Protein AF-B3SEJ2-F1 (afdb_monomer)

Sequence (281 aa):
MRGTDDRQRIPQYSRLECRRACGGHGYSSACGIGHIYNNWLATCTYEGENTVMYLQSAKYLLRCVKNPKSAPLGVSAVLHNPPCKHWDIKNMQDLEKTNTVLEAYRARAYKKVAIADKYLRELQSGGDTSYDAWNKSGIKLVDCAKAFTHYFVIKTFFNMIEKSRLGQSCHLQLHRLSILLALHGIDQNTGDFMLDNFIDFEQIKLIRVKILELFSEIRPVAVCLVDAFDIPDQTLLSVLGRYDGDVYNKLFEWAKEAPLNKTQVRYLLVVVIDCVFVYLA

Foldseek 3Di:
DDPPPVPDDDPLVVLVVVLVVVPPVSVDVQALSVVVNVVCVCVCPPPHHVLVVLLVLLVQLLVCLVPVVSDDPVSSCLQVDAADLAQPDDALVLLLDLVSLLSLLSNLLNVLSVVLNVQLVVCVVVVDDNVRSSVVSSVSSSSSSVSVVLSVVLVVQVVCLVPDPDDPVVSVLSSLVSSLSSLVVCLSPVVSSCVSPRDDPVNNVSSVVSNVVSCVVCVVCVLVVVCVVVQACVRSSHLCPHPVRPNPVVVVVVVCPPPVNPDPDDPCCCVPVVVVVVVVD

Solvent-accessible surface area (backbone atoms only — not comparable to full-atom values): 15869 Å² total; per-residue (Å²): 139,84,84,75,80,80,84,70,77,79,69,67,52,54,51,54,50,54,28,55,73,51,47,77,62,27,72,39,76,57,31,18,49,64,58,56,46,60,70,51,59,53,67,52,50,53,101,51,40,54,66,60,52,24,43,54,48,24,54,53,52,53,49,31,67,76,36,58,89,75,29,57,70,79,55,31,54,45,66,72,47,84,60,76,73,53,64,94,67,90,52,76,73,47,64,71,35,65,68,60,52,47,48,55,36,39,37,38,19,35,51,35,41,52,52,30,53,51,54,36,49,52,36,44,75,72,71,39,51,77,64,56,20,47,63,75,34,41,68,43,29,35,52,17,25,52,38,40,51,51,31,50,51,54,51,50,52,54,52,50,59,73,72,48,94,59,57,70,69,59,46,50,55,52,49,52,50,53,43,42,54,51,52,49,53,43,66,78,41,42,76,63,49,36,52,87,61,22,44,56,72,68,55,51,51,52,46,55,53,50,47,56,52,47,50,64,68,44,58,85,48,48,64,62,62,59,56,70,67,70,73,52,53,86,76,57,52,19,43,72,70,35,89,85,65,64,30,68,66,47,47,51,53,55,56,58,70,34,82,82,52,77,44,97,66,52,70,67,50,55,62,52,50,49,50,50,51,65,74,74,108

Radius of gyration: 25.38 Å; Cα contacts (8 Å, |Δi|>4): 217; chains: 1; bounding box: 49×52×86 Å

Nearest PDB structures (foldseek):
  1is2-assembly1_B  TM=9.317E-01  e=3.283E-14  Rattus norvegicus
  1w07-assembly1_A  TM=9.189E-01  e=9.091E-13  Arabidopsis thaliana
  1w07-assembly1_B  TM=9.073E-01  e=1.751E-12  Arabidopsis thaliana
  2fon-assembly1_A  TM=9.241E-01  e=4.196E-12  Solanum lycopersicum
  5k3h-assembly2_D  TM=9.230E-01  e=8.555E-11  Caenorhabditis elegans

Organism: Trichoplax adhaerens (NCBI:txid10228)

Mean predicted aligned error: 7.32 Å

Structure (mmCIF, N/CA/C/O backbone):
data_AF-B3SEJ2-F1
#
_entry.id   AF-B3SEJ2-F1
#
loop_
_atom_site.group_PDB
_atom_site.id
_atom_site.type_symbol
_atom_site.label_atom_id
_atom_site.label_alt_id
_atom_site.label_comp_id
_atom_site.label_asym_id
_atom_site.label_entity_id
_atom_site.label_seq_id
_atom_site.pdbx_PDB_ins_code
_atom_site.Cartn_x
_atom_site.Cartn_y
_atom_site.Cartn_z
_atom_site.occupancy
_atom_site.B_iso_or_equiv
_atom_site.auth_seq_id
_atom_site.auth_comp_id
_atom_site.auth_asym_id
_atom_site.auth_atom_id
_atom_site.pdbx_PDB_model_num
ATOM 1 N N . MET A 1 1 ? 24.699 -8.465 13.061 1.00 31.64 1 MET A N 1
ATOM 2 C CA . MET A 1 1 ? 24.234 -8.684 11.675 1.00 31.64 1 MET A CA 1
ATOM 3 C C . MET A 1 1 ? 22.709 -8.668 11.672 1.00 31.64 1 MET A C 1
ATOM 5 O O . MET A 1 1 ? 22.089 -9.687 11.934 1.00 31.64 1 MET A O 1
ATOM 9 N N . ARG A 1 2 ? 22.101 -7.484 11.518 1.00 26.19 2 ARG A N 1
ATOM 10 C CA . ARG A 1 2 ? 20.643 -7.322 11.400 1.00 26.19 2 ARG A CA 1
ATOM 11 C C . ARG A 1 2 ? 20.316 -7.256 9.912 1.00 26.19 2 ARG A C 1
ATOM 13 O O . ARG A 1 2 ? 20.578 -6.238 9.284 1.00 26.19 2 ARG A O 1
ATOM 20 N N . GLY A 1 3 ? 19.813 -8.351 9.354 1.00 29.47 3 GLY A N 1
ATOM 21 C CA . GLY A 1 3 ? 19.193 -8.348 8.035 1.00 29.47 3 GLY A CA 1
ATOM 22 C C . GLY A 1 3 ? 17.760 -7.854 8.174 1.00 29.47 3 GLY A C 1
ATOM 23 O O . GLY A 1 3 ? 16.863 -8.646 8.439 1.00 29.47 3 GLY A O 1
ATOM 24 N N . THR A 1 4 ? 17.544 -6.547 8.068 1.00 32.41 4 THR A N 1
ATOM 25 C CA . THR A 1 4 ? 16.207 -5.999 7.823 1.00 32.41 4 THR A CA 1
ATOM 26 C C . THR A 1 4 ? 15.981 -6.031 6.318 1.00 32.41 4 THR A C 1
ATOM 28 O O . THR A 1 4 ? 16.405 -5.131 5.593 1.00 32.41 4 THR A O 1
ATOM 31 N N . ASP A 1 5 ? 15.374 -7.114 5.837 1.00 37.72 5 ASP A N 1
ATOM 32 C CA . ASP A 1 5 ? 14.836 -7.179 4.480 1.00 37.72 5 ASP A CA 1
ATOM 33 C C . ASP A 1 5 ? 13.611 -6.255 4.389 1.00 37.72 5 ASP A C 1
ATOM 35 O O . ASP A 1 5 ? 12.462 -6.647 4.567 1.00 37.72 5 ASP A O 1
ATOM 39 N N . ASP A 1 6 ? 13.885 -4.971 4.169 1.00 41.62 6 ASP A N 1
ATOM 40 C CA . ASP A 1 6 ? 12.895 -3.897 4.087 1.00 41.62 6 ASP A CA 1
ATOM 41 C C . ASP A 1 6 ? 12.095 -3.885 2.768 1.00 41.62 6 ASP A C 1
ATOM 43 O O . ASP A 1 6 ? 11.368 -2.932 2.481 1.00 41.62 6 ASP A O 1
ATOM 47 N N . ARG A 1 7 ? 12.194 -4.934 1.937 1.00 42.53 7 ARG A N 1
ATOM 48 C CA . ARG A 1 7 ? 11.673 -4.927 0.556 1.00 42.53 7 ARG A CA 1
ATOM 49 C C . ARG A 1 7 ? 10.357 -5.682 0.353 1.00 42.53 7 ARG A C 1
ATOM 51 O O . ARG A 1 7 ? 9.939 -5.859 -0.795 1.00 42.53 7 ARG A O 1
ATOM 58 N N . GLN A 1 8 ? 9.671 -6.102 1.419 1.00 42.41 8 GLN A N 1
ATOM 59 C CA . GLN A 1 8 ? 8.349 -6.755 1.356 1.00 42.41 8 GLN A CA 1
ATOM 60 C C . GLN A 1 8 ? 7.277 -6.008 2.169 1.00 42.41 8 GLN A C 1
ATOM 62 O O . GLN A 1 8 ? 6.534 -6.581 2.962 1.00 42.41 8 GLN A O 1
ATOM 67 N N . ARG A 1 9 ? 7.178 -4.691 1.998 1.00 55.00 9 ARG A N 1
ATOM 68 C CA . ARG A 1 9 ? 6.100 -3.904 2.609 1.00 55.00 9 ARG A CA 1
ATOM 69 C C . ARG A 1 9 ? 4.900 -3.954 1.678 1.00 55.00 9 ARG A C 1
ATOM 71 O O . ARG A 1 9 ? 5.081 -3.630 0.516 1.00 55.00 9 ARG A O 1
ATOM 78 N N . ILE A 1 10 ? 3.735 -4.391 2.164 1.00 54.06 10 ILE A N 1
ATOM 79 C CA . ILE A 1 10 ? 2.436 -3.724 1.932 1.00 54.06 10 ILE A CA 1
ATOM 80 C C . ILE A 1 10 ? 1.338 -4.307 2.874 1.00 54.06 10 ILE A C 1
ATOM 82 O O . ILE A 1 10 ? 0.595 -3.492 3.408 1.00 54.06 10 ILE A O 1
ATOM 86 N N . PRO A 1 11 ? 1.259 -5.625 3.218 1.00 50.75 11 PRO A N 1
ATOM 87 C CA . PRO A 1 11 ? 0.291 -6.082 4.248 1.00 50.75 11 PRO A CA 1
ATOM 88 C C . PRO A 1 11 ? 0.810 -6.938 5.437 1.00 50.75 11 PRO A C 1
ATOM 90 O O . PRO A 1 11 ? 0.100 -7.045 6.438 1.00 50.75 11 PRO A O 1
ATOM 93 N N . GLN A 1 12 ? 2.010 -7.542 5.383 1.00 48.00 12 GLN A N 1
ATOM 94 C CA . GLN A 1 12 ? 2.558 -8.334 6.513 1.00 48.00 12 GLN A CA 1
ATOM 95 C C . GLN A 1 12 ? 3.014 -7.425 7.662 1.00 48.00 12 GLN A C 1
ATOM 97 O O . GLN A 1 12 ? 2.588 -7.569 8.807 1.00 48.00 12 GLN A O 1
ATOM 102 N N . TYR A 1 13 ? 3.858 -6.446 7.329 1.00 58.00 13 TYR A N 1
ATOM 103 C CA . TYR A 1 13 ? 4.409 -5.509 8.301 1.00 58.00 13 TYR A CA 1
ATOM 104 C C . TYR A 1 13 ? 3.340 -4.601 8.899 1.00 58.00 13 TYR A C 1
ATOM 106 O O . TYR A 1 13 ? 3.417 -4.320 10.084 1.00 58.00 13 TYR A O 1
ATOM 114 N N . SER A 1 14 ? 2.306 -4.205 8.148 1.00 69.06 14 SER A N 1
ATOM 115 C CA . SER A 1 14 ? 1.275 -3.300 8.674 1.00 69.06 14 SER A CA 1
ATOM 116 C C . SER A 1 14 ? 0.565 -3.876 9.902 1.00 69.06 14 SER A C 1
ATOM 118 O O . SER A 1 14 ? 0.400 -3.169 10.889 1.00 69.06 14 SER A O 1
ATOM 120 N N . ARG A 1 15 ? 0.242 -5.176 9.909 1.00 77.00 15 ARG A N 1
ATOM 121 C CA . ARG A 1 15 ? -0.374 -5.847 11.071 1.00 77.00 15 ARG A CA 1
ATOM 122 C C . ARG A 1 15 ? 0.569 -5.932 12.270 1.00 77.00 15 ARG A C 1
ATOM 124 O O . ARG A 1 15 ? 0.142 -5.749 13.409 1.00 77.00 15 ARG A O 1
ATOM 131 N N . LEU A 1 16 ? 1.855 -6.176 12.025 1.00 83.38 16 LEU A N 1
ATOM 132 C CA . LEU A 1 16 ? 2.865 -6.163 13.081 1.00 83.38 16 LEU A CA 1
ATOM 133 C C . LEU A 1 16 ? 3.093 -4.746 13.634 1.00 83.38 16 LEU A C 1
ATOM 135 O O . LEU A 1 16 ? 3.255 -4.589 14.842 1.00 83.38 16 LEU A O 1
ATOM 139 N N . GLU A 1 17 ? 3.061 -3.723 12.782 1.00 87.81 17 GLU A N 1
ATOM 140 C CA . GLU A 1 17 ? 3.141 -2.319 13.188 1.00 87.81 17 GLU A CA 1
ATOM 141 C C . GLU A 1 17 ? 1.902 -1.896 13.990 1.00 87.81 17 GLU A C 1
ATOM 143 O O . GLU A 1 17 ? 2.057 -1.259 15.027 1.00 87.81 17 GLU A O 1
ATOM 148 N N . CYS A 1 18 ? 0.692 -2.347 13.629 1.00 90.50 18 CYS A N 1
ATOM 149 C CA . CYS A 1 18 ? -0.502 -2.162 14.465 1.00 90.50 18 CYS A CA 1
ATOM 150 C C . CYS A 1 18 ? -0.314 -2.784 15.856 1.00 90.50 18 CYS A C 1
ATOM 152 O O . CYS A 1 18 ? -0.600 -2.147 16.867 1.00 90.50 18 CYS A O 1
ATOM 154 N N . ARG A 1 19 ? 0.241 -4.004 15.927 1.00 91.62 19 ARG A N 1
ATOM 155 C CA . ARG A 1 19 ? 0.547 -4.662 17.206 1.00 91.62 19 ARG A CA 1
ATOM 156 C C . ARG A 1 19 ? 1.537 -3.851 18.046 1.00 91.62 19 ARG A C 1
ATOM 158 O O . ARG A 1 19 ? 1.369 -3.745 19.257 1.00 91.62 19 ARG A O 1
ATOM 165 N N . ARG A 1 20 ? 2.576 -3.297 17.413 1.00 90.50 20 ARG A N 1
ATOM 166 C CA . ARG A 1 20 ? 3.590 -2.450 18.066 1.00 90.50 20 ARG A CA 1
ATOM 167 C C . ARG A 1 20 ? 3.007 -1.117 18.530 1.00 90.50 20 ARG A C 1
ATOM 169 O O . ARG A 1 20 ? 3.354 -0.664 19.616 1.00 90.50 20 ARG A O 1
ATOM 176 N N . ALA A 1 21 ? 2.094 -0.534 17.757 1.00 92.50 21 ALA A N 1
ATOM 177 C CA . ALA A 1 21 ? 1.400 0.702 18.105 1.00 92.50 21 ALA A CA 1
ATOM 178 C C . ALA A 1 21 ? 0.525 0.557 19.365 1.00 92.50 21 ALA A C 1
ATOM 180 O O . ALA A 1 21 ? 0.369 1.520 20.109 1.00 92.50 21 ALA A O 1
ATOM 181 N N . CYS A 1 22 ? 0.031 -0.650 19.668 1.00 93.31 22 CYS A N 1
ATOM 182 C CA . CYS A 1 22 ? -0.667 -0.958 20.925 1.00 93.31 22 CYS A CA 1
ATOM 183 C C . CYS A 1 22 ? 0.268 -1.131 22.146 1.00 93.31 22 CYS A C 1
ATOM 185 O O . CYS A 1 22 ? -0.193 -1.501 23.231 1.00 93.31 22 CYS A O 1
ATOM 187 N N . GLY A 1 23 ? 1.579 -0.910 21.996 1.00 93.12 23 GLY A N 1
ATOM 188 C CA . GLY A 1 23 ? 2.555 -0.979 23.084 1.00 93.12 23 GLY A CA 1
ATOM 189 C C . GLY A 1 23 ? 2.607 -2.347 23.776 1.00 93.12 23 GLY A C 1
ATOM 190 O O . GLY A 1 23 ? 2.465 -3.395 23.143 1.00 93.12 23 GLY A O 1
ATOM 191 N N . GLY A 1 24 ? 2.809 -2.344 25.099 1.00 92.50 24 GLY A N 1
ATOM 192 C CA . GLY A 1 24 ? 2.908 -3.573 25.897 1.00 92.50 24 GLY A CA 1
ATOM 193 C C . GLY A 1 24 ? 1.642 -4.435 25.846 1.00 92.50 24 GLY A C 1
ATOM 194 O O . GLY A 1 24 ? 1.731 -5.656 25.715 1.00 92.50 24 GLY A O 1
ATOM 195 N N . HIS A 1 25 ? 0.459 -3.815 25.854 1.00 93.31 25 HIS A N 1
ATOM 196 C CA . HIS A 1 25 ? -0.809 -4.543 25.756 1.00 93.31 25 HIS A CA 1
ATOM 197 C C . HIS A 1 25 ? -0.988 -5.237 24.401 1.00 93.31 25 HIS A C 1
ATOM 199 O O . HIS A 1 25 ? -1.603 -6.300 24.345 1.00 93.31 25 HIS A O 1
ATOM 205 N N . GLY A 1 26 ? -0.370 -4.712 23.337 1.00 92.56 26 GLY A N 1
ATOM 206 C CA . GLY A 1 26 ? -0.316 -5.357 22.025 1.00 92.56 26 GLY A CA 1
ATOM 207 C C . GLY A 1 26 ? 0.430 -6.697 22.000 1.00 92.56 26 GLY A C 1
ATOM 208 O O . GLY A 1 26 ? 0.289 -7.473 21.056 1.00 92.56 26 GLY A O 1
ATOM 209 N N . TYR A 1 27 ? 1.243 -7.001 23.015 1.00 92.06 27 TYR A N 1
ATOM 210 C CA . TYR A 1 27 ? 1.880 -8.315 23.148 1.00 92.06 27 TYR A CA 1
ATOM 211 C C . TYR A 1 27 ? 0.931 -9.383 23.706 1.00 92.06 27 TYR A C 1
ATOM 213 O O . TYR A 1 27 ? 1.089 -10.562 23.397 1.00 92.06 27 TYR A O 1
ATOM 221 N N . SER A 1 28 ? -0.063 -8.983 24.504 1.00 92.94 28 SER A N 1
ATOM 222 C CA . SER A 1 28 ? -1.020 -9.917 25.094 1.00 92.94 28 SER A CA 1
ATOM 223 C C . SER A 1 28 ? -1.873 -10.592 24.020 1.00 92.94 28 SER A C 1
ATOM 225 O O . SER A 1 28 ? -2.275 -9.964 23.040 1.00 92.94 28 SER A O 1
ATOM 227 N N . SER A 1 29 ? -2.239 -11.856 24.242 1.00 91.12 29 SER A N 1
ATOM 228 C CA . SER A 1 29 ? -3.225 -12.547 23.401 1.00 91.12 29 SER A CA 1
ATOM 229 C C . SER A 1 29 ? -4.590 -11.849 23.413 1.00 91.12 29 SER A C 1
ATOM 231 O O . SER A 1 29 ? -5.298 -11.905 22.414 1.00 91.12 29 SER A O 1
ATOM 233 N N . ALA A 1 30 ? -4.905 -11.097 24.477 1.00 93.00 30 ALA A N 1
ATOM 234 C CA . ALA A 1 30 ? -6.102 -10.258 24.570 1.00 93.00 30 ALA A CA 1
ATOM 235 C C . ALA A 1 30 ? -6.186 -9.176 23.474 1.00 93.00 30 ALA A C 1
ATOM 237 O O . ALA A 1 30 ? -7.267 -8.680 23.177 1.00 93.00 30 ALA A O 1
ATOM 238 N N . CYS A 1 31 ? -5.062 -8.796 22.854 1.00 92.44 31 CYS A N 1
ATOM 239 C CA . CYS A 1 31 ? -5.043 -7.831 21.756 1.00 92.44 31 CYS A CA 1
ATOM 240 C C . CYS A 1 31 ? -5.665 -8.382 20.460 1.00 92.44 31 CYS A C 1
ATOM 242 O O . CYS A 1 31 ? -6.082 -7.596 19.614 1.00 92.44 31 CYS A O 1
ATOM 244 N N . GLY A 1 32 ? -5.716 -9.702 20.258 1.00 90.25 32 GLY A N 1
ATOM 245 C CA . GLY A 1 32 ? -6.257 -10.323 19.039 1.00 90.25 32 GLY A CA 1
ATOM 246 C C . GLY A 1 32 ? -5.372 -10.178 17.787 1.00 90.25 32 GLY A C 1
ATOM 247 O O . GLY A 1 32 ? -5.289 -11.105 16.982 1.00 90.25 32 GLY A O 1
ATOM 248 N N . ILE A 1 33 ? -4.607 -9.083 17.648 1.00 90.19 33 ILE A N 1
ATOM 249 C CA . ILE A 1 33 ? -3.754 -8.810 16.472 1.00 90.19 33 ILE A CA 1
ATOM 250 C C . ILE A 1 33 ? -2.711 -9.915 16.248 1.00 90.19 33 ILE A C 1
ATOM 252 O O . ILE A 1 33 ? -2.431 -10.272 15.105 1.00 90.19 33 ILE A O 1
ATOM 256 N N . GLY A 1 34 ? -2.152 -10.490 17.319 1.00 87.31 34 GLY A N 1
ATOM 257 C CA . GLY A 1 34 ? -1.187 -11.590 17.210 1.00 87.31 34 GLY A CA 1
ATOM 258 C C . GLY A 1 34 ? -1.773 -12.834 16.532 1.00 87.31 34 GLY A C 1
ATOM 259 O O . GLY A 1 34 ? -1.126 -13.432 15.676 1.00 87.31 34 GLY A O 1
ATOM 260 N N . HIS A 1 35 ? -3.020 -13.180 16.857 1.00 87.69 35 HIS A N 1
ATOM 261 C CA . HIS A 1 35 ? -3.725 -14.299 16.234 1.00 87.69 35 HIS A CA 1
ATOM 262 C C . HIS A 1 35 ? -4.040 -14.010 14.759 1.00 87.69 35 HIS A C 1
ATOM 264 O O . HIS A 1 35 ? -3.746 -14.833 13.893 1.00 87.69 35 HIS A O 1
ATOM 270 N N . ILE A 1 36 ? -4.547 -12.807 14.458 1.00 87.88 36 ILE A N 1
ATOM 271 C CA . ILE A 1 36 ? -4.812 -12.361 13.079 1.00 87.88 36 ILE A CA 1
ATOM 272 C C . ILE A 1 36 ? -3.534 -12.424 12.235 1.00 87.88 36 ILE A C 1
ATOM 274 O O . ILE A 1 36 ? -3.556 -12.929 11.114 1.00 87.88 36 ILE A O 1
ATOM 278 N N . TYR A 1 37 ? -2.415 -11.930 12.770 1.00 87.69 37 TYR A N 1
ATOM 279 C CA . TYR A 1 37 ? -1.122 -11.965 12.094 1.00 87.69 37 TYR A CA 1
ATOM 280 C C . TYR A 1 37 ? -0.688 -13.401 11.783 1.00 87.69 37 TYR A C 1
ATOM 282 O O . TYR A 1 37 ? -0.373 -13.696 10.633 1.00 87.69 37 TYR A O 1
ATOM 290 N N . ASN A 1 38 ? -0.736 -14.303 12.768 1.00 87.06 38 ASN A N 1
ATOM 291 C CA . ASN A 1 38 ? -0.314 -15.694 12.594 1.00 87.06 38 ASN A CA 1
ATOM 292 C C . ASN A 1 38 ? -1.141 -16.438 11.539 1.00 87.06 38 ASN A C 1
ATOM 294 O O . ASN A 1 38 ? -0.567 -17.131 10.701 1.00 87.06 38 ASN A O 1
ATOM 298 N N . ASN A 1 39 ? -2.462 -16.251 11.528 1.00 86.44 39 ASN A N 1
ATOM 299 C CA . ASN A 1 39 ? -3.328 -16.877 10.524 1.00 86.44 39 ASN A CA 1
ATOM 300 C C . ASN A 1 39 ? -3.060 -16.331 9.118 1.00 86.44 39 ASN A C 1
ATOM 302 O O . ASN A 1 39 ? -3.189 -17.048 8.129 1.00 86.44 39 ASN A O 1
ATOM 306 N N . TRP A 1 40 ? -2.661 -15.063 9.026 1.00 84.75 40 TRP A N 1
ATOM 307 C CA . TRP A 1 40 ? -2.398 -14.410 7.753 1.00 84.75 40 TRP A CA 1
ATOM 308 C C . TRP A 1 40 ? -1.001 -14.714 7.189 1.00 84.75 40 TRP A C 1
ATOM 310 O O . TRP A 1 40 ? -0.798 -14.649 5.983 1.00 84.75 40 TRP A O 1
ATOM 320 N N . LEU A 1 41 ? -0.026 -15.101 8.016 1.00 85.38 41 LEU A N 1
ATOM 321 C CA . LEU A 1 41 ? 1.331 -15.420 7.546 1.00 85.38 41 LEU A CA 1
ATOM 322 C C . LEU A 1 41 ? 1.357 -16.487 6.445 1.00 85.38 41 LEU A C 1
ATOM 324 O O . LEU A 1 41 ? 2.152 -16.393 5.510 1.00 85.38 41 LEU A O 1
ATOM 328 N N . ALA A 1 42 ? 0.464 -17.474 6.531 1.00 86.12 42 ALA A N 1
ATOM 329 C CA . ALA A 1 42 ? 0.388 -18.553 5.557 1.00 86.12 42 ALA A CA 1
ATOM 330 C C . ALA A 1 42 ? 0.023 -18.058 4.143 1.00 86.12 42 ALA A C 1
ATOM 332 O O . ALA A 1 42 ? 0.434 -18.687 3.165 1.00 86.12 42 ALA A O 1
ATOM 333 N N . THR A 1 43 ? -0.668 -16.912 4.013 1.00 85.75 43 THR A N 1
ATOM 334 C CA . THR A 1 43 ? -1.156 -16.388 2.719 1.00 85.75 43 THR A CA 1
ATOM 335 C C . THR A 1 43 ? -0.053 -15.982 1.758 1.00 85.75 43 THR A C 1
ATOM 337 O O . THR A 1 43 ? -0.324 -15.658 0.610 1.00 85.75 43 THR A O 1
ATOM 340 N N . CYS A 1 44 ? 1.182 -15.915 2.239 1.00 81.62 44 CYS A N 1
ATOM 341 C CA . CYS A 1 44 ? 2.339 -15.518 1.447 1.00 81.62 44 CYS A CA 1
ATOM 342 C C . CYS A 1 44 ? 3.069 -16.721 0.835 1.00 81.62 44 CYS A C 1
ATOM 344 O O . CYS A 1 44 ? 4.030 -16.541 0.083 1.00 81.62 44 CYS A O 1
ATOM 346 N N . THR A 1 45 ? 2.608 -17.927 1.176 1.00 84.44 45 THR A N 1
ATOM 347 C CA . THR A 1 45 ? 3.190 -19.204 0.763 1.00 84.44 45 THR A CA 1
ATOM 348 C C . THR A 1 45 ? 2.158 -20.090 0.078 1.00 84.44 45 THR A C 1
ATOM 350 O O . THR A 1 45 ? 2.473 -20.717 -0.935 1.00 84.44 45 THR A O 1
ATOM 353 N N . TYR A 1 46 ? 0.934 -20.171 0.616 1.00 84.62 46 TYR A N 1
ATOM 354 C CA . TYR A 1 46 ? -0.134 -20.917 -0.046 1.00 84.62 46 TYR A CA 1
ATOM 355 C C . TYR A 1 46 ? -0.552 -20.213 -1.350 1.00 84.62 46 TYR A C 1
ATOM 357 O O . TYR A 1 46 ? -0.391 -19.004 -1.472 1.00 84.62 46 TYR A O 1
ATOM 365 N N . GLU A 1 47 ? -1.079 -20.956 -2.328 1.00 87.69 47 GLU A N 1
ATOM 366 C CA . GLU A 1 47 ? -1.413 -20.467 -3.689 1.00 87.69 47 GLU A CA 1
ATOM 367 C C . GLU A 1 47 ? -0.227 -19.917 -4.515 1.00 87.69 47 GLU A C 1
ATOM 369 O O . GLU A 1 47 ? -0.408 -19.402 -5.618 1.00 87.69 47 GLU A O 1
ATOM 374 N N . GLY A 1 48 ? 1.003 -20.093 -4.023 1.00 87.06 48 GLY A N 1
ATOM 375 C CA . GLY A 1 48 ? 2.238 -19.714 -4.703 1.00 87.06 48 GLY A CA 1
ATOM 376 C C . GLY A 1 48 ? 3.059 -18.737 -3.873 1.00 87.06 48 GLY A C 1
ATOM 377 O O . GLY A 1 48 ? 2.576 -17.689 -3.456 1.00 87.06 48 GLY A O 1
ATOM 378 N N . GLU A 1 49 ? 4.334 -19.064 -3.659 1.00 90.56 49 GLU A N 1
ATOM 379 C CA . GLU A 1 49 ? 5.246 -18.177 -2.940 1.00 90.56 49 GLU A CA 1
ATOM 380 C C . GLU A 1 49 ? 5.366 -16.827 -3.673 1.00 90.56 49 GLU A C 1
ATOM 382 O O . GLU A 1 49 ? 5.485 -16.761 -4.902 1.00 90.56 49 GLU A O 1
ATOM 387 N N . ASN A 1 50 ? 5.301 -15.735 -2.907 1.00 89.81 50 ASN A N 1
ATOM 388 C CA . ASN A 1 50 ? 5.199 -14.375 -3.441 1.00 89.81 50 ASN A CA 1
ATOM 389 C C . ASN A 1 50 ? 6.268 -14.040 -4.494 1.00 89.81 50 ASN A C 1
ATOM 391 O O . ASN A 1 50 ? 5.962 -13.401 -5.502 1.00 89.81 50 ASN A O 1
ATOM 395 N N . THR A 1 51 ? 7.522 -14.446 -4.288 1.00 92.19 51 THR A N 1
ATOM 396 C CA . THR A 1 51 ? 8.620 -14.201 -5.234 1.00 92.19 51 THR A CA 1
ATOM 397 C C . THR A 1 51 ? 8.373 -14.906 -6.563 1.00 92.19 51 THR A C 1
ATOM 399 O O . THR A 1 51 ? 8.537 -14.288 -7.617 1.00 92.19 51 THR A O 1
ATOM 402 N N . VAL A 1 52 ? 7.905 -16.156 -6.541 1.00 93.62 52 VAL A N 1
ATOM 403 C CA . VAL A 1 52 ? 7.502 -16.884 -7.755 1.00 93.62 52 VAL A CA 1
ATOM 404 C C . VAL A 1 52 ? 6.377 -16.148 -8.486 1.00 93.62 52 VAL A C 1
ATOM 406 O O . VAL A 1 52 ? 6.463 -15.954 -9.702 1.00 93.62 52 VAL A O 1
ATOM 409 N N . MET A 1 53 ? 5.370 -15.655 -7.763 1.00 94.81 53 MET A N 1
ATOM 410 C CA . MET A 1 53 ? 4.261 -14.891 -8.351 1.00 94.81 53 MET A CA 1
ATOM 411 C C . MET A 1 53 ? 4.728 -13.566 -8.977 1.00 94.81 53 MET A C 1
ATOM 413 O O . MET A 1 53 ? 4.292 -13.191 -10.075 1.00 94.81 53 MET A O 1
ATOM 417 N N . TYR A 1 54 ? 5.679 -12.872 -8.343 1.00 95.88 54 TYR A N 1
ATOM 418 C CA . TYR A 1 54 ? 6.312 -11.687 -8.927 1.00 95.88 54 TYR A CA 1
ATOM 419 C C . TYR A 1 54 ? 7.112 -12.023 -10.189 1.00 95.88 54 TYR A C 1
ATOM 421 O O . TYR A 1 54 ? 7.016 -11.293 -11.174 1.00 95.88 54 TYR A O 1
ATOM 429 N N . LEU A 1 55 ? 7.855 -13.132 -10.212 1.00 96.31 55 LEU A N 1
ATOM 430 C CA . LEU A 1 55 ? 8.603 -13.568 -11.397 1.00 96.31 55 LEU A CA 1
ATOM 431 C C . LEU A 1 55 ? 7.675 -13.925 -12.568 1.00 96.31 55 LEU A C 1
ATOM 433 O O . LEU A 1 55 ? 7.966 -13.575 -13.714 1.00 96.31 55 LEU A O 1
ATOM 437 N N . GLN A 1 56 ? 6.533 -14.563 -12.302 1.00 95.62 56 GLN A N 1
ATOM 438 C CA . GLN A 1 56 ? 5.512 -14.820 -13.324 1.00 95.62 56 GLN A CA 1
ATOM 439 C C . GLN A 1 56 ? 4.938 -13.513 -13.889 1.00 95.62 56 GLN A C 1
ATOM 441 O O . GLN A 1 56 ? 4.834 -13.351 -15.109 1.00 95.62 56 GLN A O 1
ATOM 446 N N . SER A 1 57 ? 4.648 -12.551 -13.012 1.00 95.62 57 SER A N 1
ATOM 447 C CA . SER A 1 57 ? 4.179 -11.217 -13.399 1.00 95.62 57 SER A CA 1
ATOM 448 C C . SER A 1 57 ? 5.224 -10.472 -14.237 1.00 95.62 57 SER A C 1
ATOM 450 O O . SER A 1 57 ? 4.903 -9.927 -15.293 1.00 95.62 57 SER A O 1
ATOM 452 N N . ALA A 1 58 ? 6.497 -10.517 -13.840 1.00 96.62 58 ALA A N 1
ATOM 453 C CA . ALA A 1 58 ? 7.604 -9.932 -14.592 1.00 96.62 58 ALA A CA 1
ATOM 454 C C . ALA A 1 58 ? 7.733 -10.552 -15.992 1.00 96.62 58 ALA A C 1
ATOM 456 O O . ALA A 1 58 ? 7.896 -9.833 -16.979 1.00 96.62 58 ALA A O 1
ATOM 457 N N . LYS A 1 59 ? 7.591 -11.880 -16.108 1.00 95.56 59 LYS A N 1
ATOM 458 C CA . LYS A 1 59 ? 7.622 -12.590 -17.398 1.00 95.56 59 LYS A CA 1
ATOM 459 C C . LYS A 1 59 ? 6.528 -12.088 -18.339 1.00 95.56 59 LYS A C 1
ATOM 461 O O . LYS A 1 59 ? 6.785 -11.872 -19.525 1.00 95.56 59 LYS A O 1
ATOM 466 N N . TYR A 1 60 ? 5.323 -11.883 -17.811 1.00 94.81 60 TYR A N 1
ATOM 467 C CA . TYR A 1 60 ? 4.209 -11.311 -18.561 1.00 94.81 60 TYR A CA 1
ATOM 468 C C . TYR A 1 60 ? 4.495 -9.869 -19.011 1.00 94.81 60 TYR A C 1
ATOM 470 O O . TYR A 1 60 ? 4.309 -9.552 -20.188 1.00 94.81 60 TYR A O 1
ATOM 478 N N . LEU A 1 61 ? 5.012 -9.016 -18.120 1.00 95.56 61 LEU A N 1
ATOM 479 C CA . LEU A 1 61 ? 5.365 -7.631 -18.450 1.00 95.56 61 LEU A CA 1
ATOM 480 C C . LEU A 1 61 ? 6.421 -7.564 -19.559 1.00 95.56 61 LEU A C 1
ATOM 482 O O . LEU A 1 61 ? 6.241 -6.838 -20.534 1.00 95.56 61 LEU A O 1
ATOM 486 N N . LEU A 1 62 ? 7.478 -8.375 -19.480 1.00 94.06 62 LEU A N 1
ATOM 487 C CA . LEU A 1 62 ? 8.515 -8.425 -20.514 1.00 94.06 62 LEU A CA 1
ATOM 488 C C . LEU A 1 62 ? 7.992 -8.949 -21.858 1.00 94.06 62 LEU A C 1
ATOM 490 O O . LEU A 1 62 ? 8.411 -8.474 -22.915 1.00 94.06 62 LEU A O 1
ATOM 494 N N . ARG A 1 63 ? 7.041 -9.891 -21.852 1.00 93.38 63 ARG A N 1
ATOM 495 C CA . ARG A 1 63 ? 6.341 -10.295 -23.081 1.00 93.38 63 ARG A CA 1
ATOM 496 C C . ARG A 1 63 ? 5.562 -9.119 -23.680 1.00 93.38 63 ARG A C 1
ATOM 498 O O . ARG A 1 63 ? 5.635 -8.922 -24.890 1.00 93.38 63 ARG A O 1
ATOM 505 N N . CYS A 1 64 ? 4.879 -8.326 -22.854 1.00 93.06 64 CYS A N 1
ATOM 506 C CA . CYS A 1 64 ? 4.143 -7.138 -23.296 1.00 93.06 64 CYS A CA 1
ATOM 507 C C . CYS A 1 64 ? 5.063 -6.052 -23.875 1.00 93.06 64 CYS A C 1
ATOM 509 O O . CYS A 1 64 ? 4.682 -5.401 -24.845 1.00 93.06 64 CYS A O 1
ATOM 511 N N . VAL A 1 65 ? 6.274 -5.884 -23.328 1.00 91.75 65 VAL A N 1
ATOM 512 C CA . VAL A 1 65 ? 7.309 -4.994 -23.891 1.00 91.75 65 VAL A CA 1
ATOM 513 C C . VAL A 1 65 ? 7.742 -5.468 -25.281 1.00 91.75 65 VAL A C 1
ATOM 515 O O . VAL A 1 65 ? 7.877 -4.666 -26.198 1.00 91.75 65 VAL A O 1
ATOM 518 N N . LYS A 1 66 ? 7.939 -6.778 -25.467 1.00 89.44 66 LYS A N 1
ATOM 519 C CA . LYS A 1 66 ? 8.387 -7.342 -26.752 1.00 89.44 66 LYS A CA 1
ATOM 520 C C . LYS A 1 66 ? 7.285 -7.375 -27.811 1.00 89.44 66 LYS A C 1
ATOM 522 O O . LYS A 1 66 ? 7.579 -7.241 -28.994 1.00 89.44 66 LYS A O 1
ATOM 527 N N . ASN A 1 67 ? 6.033 -7.581 -27.405 1.00 88.69 67 ASN A N 1
ATOM 528 C CA . ASN A 1 67 ? 4.892 -7.676 -28.309 1.00 88.69 67 ASN A CA 1
ATOM 529 C C . ASN A 1 67 ? 3.738 -6.764 -27.845 1.00 88.69 67 ASN A C 1
ATOM 531 O O . ASN A 1 67 ? 2.869 -7.221 -27.093 1.00 88.69 67 ASN A O 1
ATOM 535 N N . PRO A 1 68 ? 3.670 -5.513 -28.339 1.00 84.06 68 PRO A N 1
ATOM 536 C CA . PRO A 1 68 ? 2.619 -4.561 -27.975 1.00 84.06 68 PRO A CA 1
ATOM 537 C C . PRO A 1 68 ? 1.199 -5.080 -28.236 1.00 84.06 68 PRO A C 1
ATOM 539 O O . PRO A 1 68 ? 0.295 -4.814 -27.452 1.00 84.06 68 PRO A O 1
ATOM 542 N N . LYS A 1 69 ? 0.999 -5.896 -29.284 1.00 81.81 69 LYS A N 1
ATOM 543 C CA . LYS A 1 69 ? -0.319 -6.463 -29.632 1.00 81.81 69 LYS A CA 1
ATOM 544 C C . LYS A 1 69 ? -0.844 -7.454 -28.588 1.00 81.81 69 LYS A C 1
ATOM 546 O O . LYS A 1 69 ? -2.038 -7.720 -28.550 1.00 81.81 69 LYS A O 1
ATOM 551 N N . SER A 1 70 ? 0.044 -8.015 -27.766 1.00 78.81 70 SER A N 1
ATOM 552 C CA . SER A 1 70 ? -0.314 -8.949 -26.691 1.00 78.81 70 SER A CA 1
ATOM 553 C C . SER A 1 70 ? -0.687 -8.257 -25.377 1.00 78.81 70 SER A C 1
ATOM 555 O O . SER A 1 70 ? -1.182 -8.916 -24.465 1.00 78.81 70 SER A O 1
ATOM 557 N N . ALA A 1 71 ? -0.453 -6.946 -25.269 1.00 82.81 71 ALA A N 1
ATOM 558 C CA . ALA A 1 71 ? -0.708 -6.185 -24.059 1.00 82.81 71 ALA A CA 1
ATOM 559 C C . ALA A 1 71 ? -2.138 -5.613 -24.076 1.00 82.81 71 ALA A C 1
ATOM 561 O O . ALA A 1 71 ? -2.501 -4.902 -25.015 1.00 82.81 71 ALA A O 1
ATOM 562 N N . PRO A 1 72 ? -2.949 -5.832 -23.025 1.00 87.25 72 PRO A N 1
ATOM 563 C CA . PRO A 1 72 ? -4.193 -5.098 -22.835 1.00 87.25 72 PRO A CA 1
ATOM 564 C C . PRO A 1 72 ? -3.937 -3.589 -22.849 1.00 87.25 72 PRO A C 1
ATOM 566 O O . PRO A 1 72 ? -2.887 -3.134 -22.387 1.00 87.25 72 PRO A O 1
ATOM 569 N N . LEU A 1 73 ? -4.922 -2.803 -23.296 1.00 81.00 73 LEU A N 1
ATOM 570 C CA . LEU A 1 73 ? -4.789 -1.353 -23.494 1.00 81.00 73 LEU A CA 1
ATOM 571 C C . LEU A 1 73 ? -4.178 -0.632 -22.278 1.00 81.00 73 LEU A C 1
ATOM 573 O O . LEU A 1 73 ? -3.287 0.201 -22.423 1.00 81.00 73 LEU A O 1
ATOM 577 N N . GLY A 1 74 ? -4.602 -1.002 -21.064 1.00 81.19 74 GLY A N 1
ATOM 578 C CA . GLY A 1 74 ? -4.110 -0.402 -19.823 1.00 81.19 74 GLY A CA 1
ATOM 579 C C . GLY A 1 74 ? -2.641 -0.701 -19.500 1.00 81.19 74 GLY A C 1
ATOM 580 O O . GLY A 1 74 ? -1.984 0.150 -18.90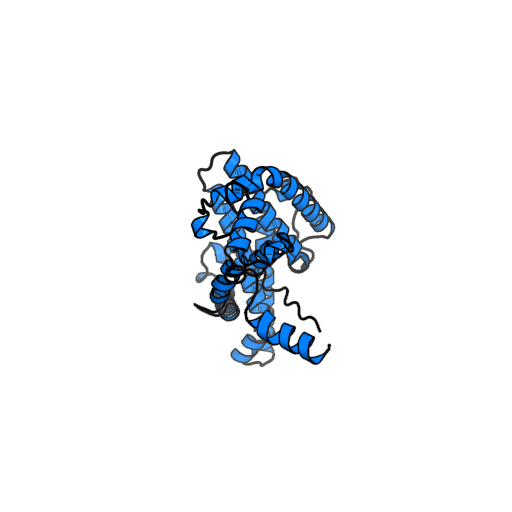9 1.00 81.19 74 GLY A O 1
ATOM 581 N N . VAL A 1 75 ? -2.127 -1.871 -19.891 1.00 86.19 75 VAL A N 1
ATOM 582 C CA . VAL A 1 75 ? -0.712 -2.255 -19.730 1.00 86.19 75 VAL A CA 1
ATOM 583 C C . VAL A 1 75 ? 0.117 -1.641 -20.853 1.00 86.19 75 VAL A C 1
ATOM 585 O O . VAL A 1 75 ? 1.171 -1.062 -20.599 1.00 86.19 75 VAL A O 1
ATOM 588 N N . SER A 1 76 ? -0.399 -1.698 -22.084 1.00 84.69 76 SER A N 1
ATOM 589 C CA . SER A 1 76 ? 0.249 -1.123 -23.261 1.00 84.69 76 SER A CA 1
ATOM 590 C C . SER A 1 76 ? 0.491 0.373 -23.095 1.00 84.69 76 SER A C 1
ATOM 592 O O . SER A 1 76 ? 1.588 0.849 -23.372 1.00 84.69 76 SER A O 1
ATOM 594 N N . ALA A 1 77 ? -0.506 1.103 -22.583 1.00 84.44 77 ALA A N 1
ATOM 595 C CA . ALA A 1 77 ? -0.377 2.524 -22.303 1.00 84.44 77 ALA A CA 1
ATOM 596 C C . ALA A 1 77 ? 0.839 2.809 -21.417 1.00 84.44 77 ALA A C 1
ATOM 598 O O . ALA A 1 77 ? 1.589 3.729 -21.717 1.00 84.44 77 ALA A O 1
ATOM 599 N N . VAL A 1 78 ? 1.059 2.027 -20.355 1.00 89.62 78 VAL A N 1
ATOM 600 C CA . VAL A 1 78 ? 2.186 2.224 -19.429 1.00 89.62 78 VAL A CA 1
ATOM 601 C C . VAL A 1 78 ? 3.516 1.868 -20.077 1.00 89.62 78 VAL A C 1
ATOM 603 O O . VAL A 1 78 ? 4.465 2.619 -19.911 1.00 89.62 78 VAL A O 1
ATOM 606 N N . LEU A 1 79 ? 3.594 0.740 -20.788 1.00 90.62 79 LEU A N 1
ATOM 607 C CA . LEU A 1 79 ? 4.867 0.170 -21.243 1.00 90.62 79 LEU A CA 1
ATOM 608 C C . LEU A 1 79 ? 5.383 0.741 -22.569 1.00 90.62 79 LEU A C 1
ATOM 610 O O . LEU A 1 79 ? 6.582 0.666 -22.810 1.00 90.62 79 LEU A O 1
ATOM 614 N N . HIS A 1 80 ? 4.509 1.292 -23.417 1.00 87.81 80 HIS A N 1
ATOM 615 C CA . HIS A 1 80 ? 4.873 1.732 -24.775 1.00 87.81 80 HIS A CA 1
ATOM 616 C C . HIS A 1 80 ? 4.828 3.244 -24.981 1.00 87.81 80 HIS A C 1
ATOM 618 O O . HIS A 1 80 ? 5.377 3.733 -25.964 1.00 87.81 80 HIS A O 1
ATOM 624 N N . ASN A 1 81 ? 4.232 3.992 -24.052 1.00 87.88 81 ASN A N 1
ATOM 625 C CA . ASN A 1 81 ? 4.255 5.451 -24.090 1.00 87.88 81 ASN A CA 1
ATOM 626 C C . ASN A 1 81 ? 5.272 5.943 -23.055 1.00 87.88 81 ASN A C 1
ATOM 628 O O . ASN A 1 81 ? 5.019 5.758 -21.861 1.00 87.88 81 ASN A O 1
ATOM 632 N N . PRO A 1 82 ? 6.388 6.567 -23.467 1.00 87.69 82 PRO A N 1
ATOM 633 C CA . PRO A 1 82 ? 7.365 7.109 -22.532 1.00 87.69 82 PRO A CA 1
ATOM 634 C C . PRO A 1 82 ? 6.719 8.149 -21.602 1.00 87.69 82 PRO A C 1
ATOM 636 O O . PRO A 1 82 ? 5.923 8.966 -22.073 1.00 87.69 82 PRO A O 1
ATOM 639 N N . PRO A 1 83 ? 7.021 8.130 -20.293 1.00 88.56 83 PRO A N 1
ATOM 640 C CA . PRO A 1 83 ? 6.545 9.148 -19.364 1.00 88.56 83 PRO A CA 1
ATOM 641 C C . PRO A 1 83 ? 7.252 10.489 -19.600 1.00 88.56 83 PRO A C 1
ATOM 643 O O . PRO A 1 83 ? 8.277 10.569 -20.288 1.00 88.56 83 PRO A O 1
ATOM 646 N N . CYS A 1 84 ? 6.732 11.545 -18.973 1.00 85.75 84 CYS A N 1
ATOM 647 C CA . CYS A 1 84 ? 7.413 12.837 -18.912 1.00 85.75 84 CYS A CA 1
ATOM 648 C C . CYS A 1 84 ? 8.818 12.698 -18.299 1.00 85.75 84 CYS A C 1
ATOM 650 O O . CYS A 1 84 ? 9.058 11.856 -17.433 1.00 85.75 84 CYS A O 1
ATOM 652 N N . LYS A 1 85 ? 9.758 13.547 -18.737 1.00 85.44 85 LYS A N 1
ATOM 653 C CA . LYS A 1 85 ? 11.139 13.534 -18.217 1.00 85.44 85 LYS A CA 1
ATOM 654 C C . LYS A 1 85 ? 11.220 13.967 -16.751 1.00 85.44 85 LYS A C 1
ATOM 656 O O . LYS A 1 85 ? 12.010 13.401 -16.008 1.00 85.44 85 LYS A O 1
ATOM 661 N N . HIS A 1 86 ? 10.385 14.927 -16.361 1.00 89.44 86 HIS A N 1
ATOM 662 C CA . HIS A 1 86 ? 10.311 15.476 -15.010 1.00 89.44 86 HIS A CA 1
ATOM 663 C C . HIS A 1 86 ? 8.860 15.488 -14.544 1.00 89.44 86 HIS A C 1
ATOM 665 O O . HIS A 1 86 ? 7.939 15.605 -15.361 1.00 89.44 86 HIS A O 1
ATOM 671 N N . TRP A 1 87 ? 8.668 15.379 -13.237 1.00 92.00 87 TRP A N 1
ATOM 672 C CA . TRP A 1 87 ? 7.368 15.521 -12.610 1.00 92.00 87 TRP A CA 1
ATOM 673 C C . TRP A 1 87 ? 7.065 17.004 -12.382 1.00 92.00 87 TRP A C 1
ATOM 675 O O . TRP A 1 87 ? 7.753 17.669 -11.613 1.00 92.00 87 TRP A O 1
ATOM 685 N N . ASP A 1 88 ? 6.063 17.546 -13.077 1.00 87.19 88 ASP A N 1
ATOM 686 C CA . ASP A 1 88 ? 5.714 18.974 -13.006 1.00 87.19 88 ASP A CA 1
ATOM 687 C C . ASP A 1 88 ? 4.787 19.260 -11.813 1.00 87.19 88 ASP A C 1
ATOM 689 O O . ASP A 1 88 ? 3.593 19.508 -11.969 1.00 87.19 88 ASP A O 1
ATOM 693 N N . ILE A 1 89 ? 5.339 19.162 -10.600 1.00 88.81 89 ILE A N 1
ATOM 694 C CA . ILE A 1 89 ? 4.681 19.600 -9.364 1.00 88.81 89 ILE A CA 1
ATOM 695 C C . ILE A 1 89 ? 5.390 20.826 -8.821 1.00 88.81 89 ILE A C 1
ATOM 697 O O . ILE A 1 89 ? 6.590 20.778 -8.543 1.00 88.81 89 ILE A O 1
ATOM 701 N N . LYS A 1 90 ? 4.617 21.901 -8.632 1.00 83.94 90 LYS A N 1
ATOM 702 C CA . LYS A 1 90 ? 5.103 23.175 -8.087 1.00 83.94 90 LYS A CA 1
ATOM 703 C C . LYS A 1 90 ? 4.518 23.466 -6.712 1.00 83.94 90 LYS A C 1
ATOM 705 O O . LYS A 1 90 ? 5.209 24.023 -5.868 1.00 83.94 90 LYS A O 1
ATOM 710 N N . ASN A 1 91 ? 3.266 23.064 -6.479 1.00 88.75 91 ASN A N 1
ATOM 711 C CA . ASN A 1 91 ? 2.513 23.431 -5.282 1.00 88.75 91 ASN A CA 1
ATOM 712 C C . ASN A 1 91 ? 1.853 22.213 -4.618 1.00 88.75 91 ASN A C 1
ATOM 714 O O . ASN A 1 91 ? 1.627 21.183 -5.251 1.00 88.75 91 ASN A O 1
ATOM 718 N N . MET A 1 92 ? 1.449 22.356 -3.350 1.00 88.31 92 MET A N 1
ATOM 719 C CA . MET A 1 92 ? 0.751 21.288 -2.613 1.00 88.31 92 MET A CA 1
ATOM 720 C C . MET A 1 92 ? -0.574 20.863 -3.261 1.00 88.31 92 MET A C 1
ATOM 722 O O . MET A 1 92 ? -0.936 19.694 -3.194 1.00 88.31 92 MET A O 1
ATOM 726 N N . GLN A 1 93 ? -1.269 21.777 -3.944 1.00 90.00 93 GLN A N 1
ATOM 727 C CA . GLN A 1 93 ? -2.521 21.476 -4.653 1.00 90.00 93 GLN A CA 1
ATOM 728 C C . GLN A 1 93 ? -2.329 20.478 -5.802 1.00 90.00 93 GLN A C 1
ATOM 730 O O . GLN A 1 93 ? -3.257 19.757 -6.162 1.00 90.00 93 GLN A O 1
ATOM 735 N N . ASP A 1 94 ? -1.131 20.402 -6.386 1.00 92.19 94 ASP A N 1
ATOM 736 C CA . ASP A 1 94 ? -0.853 19.433 -7.446 1.00 92.19 94 ASP A CA 1
ATOM 737 C C . ASP A 1 94 ? -0.733 18.007 -6.894 1.00 92.19 94 ASP A C 1
ATOM 739 O O . ASP A 1 94 ? -1.039 17.053 -7.609 1.00 92.19 94 ASP A O 1
ATOM 743 N N . LEU A 1 95 ? -0.371 17.860 -5.612 1.00 92.81 95 LEU A N 1
ATOM 744 C CA . LEU A 1 95 ? -0.314 16.573 -4.908 1.00 92.81 95 LEU A CA 1
ATOM 745 C C . LEU A 1 95 ? -1.702 16.022 -4.557 1.00 92.81 95 LEU A C 1
ATOM 747 O O . LEU A 1 95 ? -1.824 14.844 -4.234 1.00 92.81 95 LEU A O 1
ATOM 751 N N . GLU A 1 96 ? -2.747 16.847 -4.634 1.00 92.56 96 GLU A N 1
ATOM 752 C CA . GLU A 1 96 ? -4.136 16.415 -4.444 1.00 92.56 96 GLU A CA 1
ATOM 753 C C . GLU A 1 96 ? -4.754 15.877 -5.739 1.00 92.56 96 GLU A C 1
ATOM 755 O O . GLU A 1 96 ? -5.780 15.204 -5.706 1.00 92.56 96 GLU A O 1
ATOM 760 N N . LYS A 1 97 ? -4.132 16.136 -6.894 1.00 93.62 97 LYS A N 1
ATOM 761 C CA . LYS A 1 97 ? -4.635 15.683 -8.192 1.00 93.62 97 LYS A CA 1
ATOM 762 C C . LYS A 1 97 ? -4.222 14.232 -8.432 1.00 93.62 97 LYS A C 1
ATOM 764 O O . LYS A 1 97 ? -3.050 13.938 -8.677 1.00 93.62 97 LYS A O 1
ATOM 769 N N . THR A 1 98 ? -5.202 13.331 -8.459 1.00 94.12 98 THR A N 1
ATOM 770 C CA . THR A 1 98 ? -5.006 11.890 -8.711 1.00 94.12 98 THR A CA 1
ATOM 771 C C . THR A 1 98 ? -4.204 11.613 -9.984 1.00 94.12 98 THR A C 1
ATOM 773 O O . THR A 1 98 ? -3.290 10.794 -9.960 1.00 94.12 98 THR A O 1
ATOM 776 N N . ASN A 1 99 ? -4.476 12.334 -11.077 1.00 92.56 99 ASN A N 1
ATOM 777 C CA . ASN A 1 99 ? -3.764 12.174 -12.350 1.00 92.56 99 ASN A CA 1
ATOM 778 C C . ASN A 1 99 ? -2.268 12.499 -12.240 1.00 92.56 99 ASN A C 1
ATOM 780 O O . ASN A 1 99 ? -1.437 11.750 -12.751 1.00 92.56 99 ASN A O 1
ATOM 784 N N . THR A 1 100 ? -1.920 13.583 -11.543 1.00 93.00 100 THR A N 1
ATOM 785 C CA . THR A 1 100 ? -0.526 14.010 -11.369 1.00 93.00 100 THR A CA 1
ATOM 786 C C . THR A 1 100 ? 0.253 12.993 -10.541 1.00 93.00 100 THR A C 1
ATOM 788 O O . THR A 1 100 ? 1.354 12.589 -10.919 1.00 93.00 100 THR A O 1
ATOM 791 N N . VAL A 1 101 ? -0.338 12.521 -9.440 1.00 95.06 101 VAL A N 1
ATOM 792 C CA . VAL A 1 101 ? 0.257 11.483 -8.586 1.00 95.06 101 VAL A CA 1
ATOM 793 C C . VAL A 1 101 ? 0.372 10.153 -9.336 1.00 95.06 101 VAL A C 1
ATOM 795 O O . VAL A 1 101 ? 1.395 9.472 -9.255 1.00 95.06 101 VAL A O 1
ATOM 798 N N . LEU A 1 102 ? -0.642 9.792 -10.122 1.00 95.12 102 LEU A N 1
ATOM 799 C CA . LEU A 1 102 ? -0.652 8.557 -10.899 1.00 95.12 102 LEU A CA 1
ATOM 800 C C . LEU A 1 102 ? 0.438 8.534 -11.982 1.00 95.12 102 LEU A C 1
ATOM 802 O O . LEU A 1 102 ? 1.022 7.473 -12.223 1.00 95.12 102 LEU A O 1
ATOM 806 N N . GLU A 1 103 ? 0.748 9.675 -12.603 1.00 93.81 103 GLU A N 1
ATOM 807 C CA . GLU A 1 103 ? 1.833 9.768 -13.587 1.00 93.81 103 GLU A CA 1
ATOM 808 C C . GLU A 1 103 ? 3.197 9.452 -12.961 1.00 93.81 103 GLU A C 1
ATOM 810 O O . GLU A 1 103 ? 4.004 8.762 -13.582 1.00 93.81 103 GLU A O 1
ATOM 815 N N . ALA A 1 104 ? 3.443 9.839 -11.704 1.00 95.06 104 ALA A N 1
ATOM 816 C CA . ALA A 1 104 ? 4.689 9.477 -11.026 1.00 95.06 104 ALA A CA 1
ATOM 817 C C . ALA A 1 104 ? 4.839 7.958 -10.866 1.00 95.06 104 ALA A C 1
ATOM 819 O O . ALA A 1 104 ? 5.896 7.381 -11.141 1.00 95.06 104 ALA A O 1
ATOM 820 N N . TYR A 1 105 ? 3.758 7.281 -10.481 1.00 95.75 105 TYR A N 1
ATOM 821 C CA . TYR A 1 105 ? 3.728 5.824 -10.374 1.00 95.75 105 TYR A CA 1
ATOM 822 C C . TYR A 1 105 ? 3.877 5.127 -11.726 1.00 95.75 105 TYR A C 1
ATOM 824 O O . TYR A 1 105 ? 4.573 4.115 -11.833 1.00 95.75 105 TYR A O 1
ATOM 832 N N . ARG A 1 106 ? 3.252 5.682 -12.765 1.00 95.31 106 ARG A N 1
ATOM 833 C CA . ARG A 1 106 ? 3.376 5.207 -14.143 1.00 95.31 106 ARG A CA 1
ATOM 834 C C . ARG A 1 106 ? 4.817 5.318 -14.632 1.00 95.31 106 ARG A C 1
ATOM 836 O O . ARG A 1 106 ? 5.350 4.342 -15.160 1.00 95.31 106 ARG A O 1
ATOM 843 N N . ALA A 1 107 ? 5.460 6.461 -14.397 1.00 95.06 107 ALA A N 1
ATOM 844 C CA . ALA A 1 107 ? 6.853 6.699 -14.746 1.00 95.06 107 ALA A CA 1
ATOM 845 C C . ALA A 1 107 ? 7.790 5.722 -14.024 1.00 95.06 107 ALA A C 1
ATOM 847 O O . ALA A 1 107 ? 8.642 5.101 -14.663 1.00 95.06 107 ALA A O 1
ATOM 848 N N . ARG A 1 108 ? 7.587 5.502 -12.716 1.00 95.31 108 ARG A N 1
ATOM 849 C CA . ARG A 1 108 ? 8.335 4.496 -11.942 1.00 95.31 108 ARG A CA 1
ATOM 850 C C . ARG A 1 108 ? 8.165 3.090 -12.518 1.00 95.31 108 ARG A C 1
ATOM 852 O O . ARG A 1 108 ? 9.159 2.387 -12.701 1.00 95.31 108 ARG A O 1
ATOM 859 N N . ALA A 1 109 ? 6.930 2.673 -12.800 1.00 95.75 109 ALA A N 1
ATOM 860 C CA . ALA A 1 109 ? 6.646 1.350 -13.351 1.00 95.75 109 ALA A CA 1
ATOM 861 C C . ALA A 1 109 ? 7.320 1.154 -14.720 1.00 95.75 109 ALA A C 1
ATOM 863 O O . ALA A 1 109 ? 8.021 0.160 -14.914 1.00 95.75 109 ALA A O 1
ATOM 864 N N . TYR A 1 110 ? 7.187 2.129 -15.627 1.00 95.44 110 TYR A N 1
ATOM 865 C CA . TYR A 1 110 ? 7.852 2.124 -16.933 1.00 95.44 110 TYR A CA 1
ATOM 866 C C . TYR A 1 110 ? 9.371 1.969 -16.794 1.00 95.44 110 TYR A C 1
ATOM 868 O O . TYR A 1 110 ? 9.961 1.052 -17.369 1.00 95.44 110 TYR A O 1
ATOM 876 N N . LYS A 1 111 ? 10.007 2.811 -15.969 1.00 94.38 111 LYS A N 1
ATOM 877 C CA . LYS A 1 111 ? 11.463 2.798 -15.766 1.00 94.38 111 LYS A CA 1
ATOM 878 C C . LYS A 1 111 ? 11.956 1.475 -15.195 1.00 94.38 111 LYS A C 1
ATOM 880 O O . LYS A 1 111 ? 12.929 0.916 -15.695 1.00 94.38 111 LYS A O 1
ATOM 885 N N . LYS A 1 112 ? 11.286 0.934 -14.175 1.00 95.62 112 LYS A N 1
ATOM 886 C CA . LYS A 1 112 ? 11.686 -0.341 -13.562 1.00 95.62 112 LYS A CA 1
ATOM 887 C C . LYS A 1 112 ? 11.572 -1.511 -14.535 1.00 95.62 112 LYS A C 1
ATOM 889 O O . LYS A 1 112 ? 12.460 -2.362 -14.551 1.00 95.62 112 LYS A O 1
ATOM 894 N N . VAL A 1 113 ? 10.531 -1.539 -15.369 1.00 96.00 113 VAL A N 1
ATOM 895 C CA . VAL A 1 113 ? 10.391 -2.558 -16.420 1.00 96.00 113 VAL A CA 1
ATOM 896 C C . VAL A 1 113 ? 11.480 -2.399 -17.483 1.00 96.00 113 VAL A C 1
ATOM 898 O O . VAL A 1 113 ? 12.110 -3.392 -17.841 1.00 96.00 113 VAL A O 1
ATOM 901 N N . ALA A 1 114 ? 11.773 -1.172 -17.923 1.00 94.62 114 ALA A N 1
ATOM 902 C CA . ALA A 1 114 ? 12.843 -0.903 -18.884 1.00 94.62 114 ALA A CA 1
ATOM 903 C C . ALA A 1 114 ? 14.231 -1.314 -18.354 1.00 94.62 114 ALA A C 1
ATOM 905 O O . ALA A 1 114 ? 15.011 -1.927 -19.080 1.00 94.62 114 ALA A O 1
ATOM 906 N N . ILE A 1 115 ? 14.527 -1.044 -17.076 1.00 95.31 115 ILE A N 1
ATOM 907 C CA . ILE A 1 115 ? 15.776 -1.462 -16.417 1.00 95.31 115 ILE A CA 1
ATOM 908 C C . ILE A 1 115 ? 15.888 -2.991 -16.370 1.00 95.31 115 ILE A C 1
ATOM 910 O O . ILE A 1 115 ? 16.960 -3.534 -16.636 1.00 95.31 115 ILE A O 1
ATOM 914 N N . ALA A 1 116 ? 14.800 -3.690 -16.033 1.00 96.62 116 ALA A N 1
ATOM 915 C CA . ALA A 1 116 ? 14.788 -5.149 -15.987 1.00 96.62 116 ALA A CA 1
ATOM 916 C C . ALA A 1 116 ? 14.967 -5.771 -17.384 1.00 96.62 116 ALA A C 1
ATOM 918 O O . ALA A 1 116 ? 15.769 -6.691 -17.532 1.00 96.62 116 ALA A O 1
ATOM 919 N N . ASP A 1 117 ? 14.278 -5.249 -18.407 1.00 95.94 117 ASP A N 1
ATOM 920 C CA . ASP A 1 117 ? 14.414 -5.721 -19.794 1.00 95.94 117 ASP A CA 1
ATOM 921 C C . ASP A 1 117 ? 15.829 -5.480 -20.334 1.00 95.94 117 ASP A C 1
ATOM 923 O O . ASP A 1 117 ? 16.436 -6.390 -20.897 1.00 95.94 117 ASP A O 1
ATOM 927 N N . LYS A 1 118 ? 16.386 -4.282 -20.110 1.00 95.75 118 LYS A N 1
ATOM 928 C CA . LYS A 1 118 ? 17.751 -3.937 -20.525 1.00 95.75 118 LYS A CA 1
ATOM 929 C C . LYS A 1 118 ? 18.780 -4.871 -19.890 1.00 95.75 118 LYS A C 1
ATOM 931 O O . LYS A 1 118 ? 19.582 -5.454 -20.611 1.00 95.75 118 LYS A O 1
ATOM 936 N N . TYR A 1 119 ? 18.718 -5.062 -18.573 1.00 96.44 119 TYR A N 1
ATOM 937 C CA . TYR A 1 119 ? 19.666 -5.925 -17.866 1.00 96.44 119 TYR A CA 1
ATOM 938 C C . TYR A 1 119 ? 19.585 -7.386 -18.324 1.00 96.44 119 TYR A C 1
ATOM 940 O O . TYR A 1 119 ? 20.609 -8.034 -18.528 1.00 96.44 119 TYR A O 1
ATOM 948 N N . LEU A 1 120 ? 18.370 -7.897 -18.550 1.00 95.69 120 LEU A N 1
ATOM 949 C CA . LEU A 1 120 ? 18.182 -9.252 -19.063 1.00 95.69 120 LEU A CA 1
ATOM 950 C C . LEU A 1 120 ? 18.804 -9.415 -20.459 1.00 95.69 120 LEU A C 1
ATOM 952 O O . LEU A 1 120 ? 19.460 -10.421 -20.723 1.00 95.69 120 LEU A O 1
ATOM 956 N N . ARG A 1 121 ? 18.626 -8.425 -21.345 1.00 94.56 121 ARG A N 1
ATOM 957 C CA . ARG A 1 121 ? 19.224 -8.435 -22.690 1.00 94.56 121 ARG A CA 1
ATOM 958 C C . ARG A 1 121 ? 20.746 -8.351 -22.649 1.00 94.56 121 ARG A C 1
ATOM 960 O O . ARG A 1 121 ? 21.389 -9.048 -23.424 1.00 94.56 121 ARG A O 1
ATOM 967 N N . GLU A 1 122 ? 21.310 -7.539 -21.757 1.00 96.06 122 GLU A N 1
ATOM 968 C CA . GLU A 1 122 ? 22.763 -7.414 -21.581 1.00 96.06 122 GLU A CA 1
ATOM 969 C C . GLU A 1 122 ? 23.391 -8.763 -21.212 1.00 96.06 122 GLU A C 1
ATOM 971 O O . GLU A 1 122 ? 24.343 -9.188 -21.864 1.00 96.06 122 GLU A O 1
ATOM 976 N N . LEU A 1 123 ? 22.804 -9.493 -20.257 1.00 95.19 123 LEU A N 1
ATOM 977 C CA . LEU A 1 123 ? 23.272 -10.833 -19.881 1.00 95.19 123 LEU A CA 1
ATOM 978 C C . LEU A 1 123 ? 23.158 -11.837 -21.037 1.00 95.19 123 LEU A C 1
ATOM 980 O O . LEU A 1 123 ? 24.104 -12.570 -21.314 1.00 95.19 123 LEU A O 1
ATOM 984 N N . GLN A 1 124 ? 22.036 -11.823 -21.763 1.00 93.44 124 GLN A N 1
ATOM 985 C CA . GLN A 1 124 ? 21.842 -12.683 -22.938 1.00 93.44 124 GLN A CA 1
ATOM 986 C C . GLN A 1 124 ? 22.850 -12.375 -24.055 1.00 93.44 124 GLN A C 1
ATOM 988 O O . GLN A 1 124 ? 23.362 -13.289 -24.694 1.00 93.44 124 GLN A O 1
ATOM 993 N N . SER A 1 125 ? 23.169 -11.097 -24.279 1.00 93.75 125 SER A N 1
ATOM 994 C CA . SER A 1 125 ? 24.200 -10.690 -25.241 1.00 93.75 125 SER A CA 1
ATOM 995 C C . SER A 1 125 ? 25.623 -10.998 -24.768 1.00 93.75 125 SER A C 1
ATOM 997 O O . SER A 1 125 ? 26.513 -11.179 -25.591 1.00 93.75 125 SER A O 1
ATOM 999 N N . GLY A 1 126 ? 25.827 -11.100 -23.452 1.00 91.50 126 GLY A N 1
ATOM 1000 C CA . GLY A 1 126 ? 27.093 -11.465 -22.817 1.00 91.50 126 GLY A CA 1
ATOM 1001 C C . GLY A 1 126 ? 27.395 -12.966 -22.821 1.00 91.50 126 GLY A C 1
ATOM 1002 O O . GLY A 1 126 ? 28.403 -13.370 -22.249 1.00 91.50 126 GLY A O 1
ATOM 1003 N N . GLY A 1 127 ? 26.546 -13.787 -23.451 1.00 91.50 127 GLY A N 1
ATOM 1004 C CA . GLY A 1 127 ? 26.758 -15.228 -23.612 1.00 91.50 127 GLY A CA 1
ATOM 1005 C C . GLY A 1 127 ? 26.078 -16.110 -22.562 1.00 91.50 127 GLY A C 1
ATOM 1006 O O . GLY A 1 127 ? 26.210 -17.330 -22.638 1.00 91.50 127 GLY A O 1
ATOM 1007 N N . ASP A 1 128 ? 25.328 -15.537 -21.613 1.00 92.50 128 ASP A N 1
ATOM 1008 C CA . ASP A 1 128 ? 24.543 -16.334 -20.667 1.00 92.50 128 ASP A CA 1
ATOM 1009 C C . ASP A 1 128 ? 23.370 -17.033 -21.371 1.00 92.50 128 ASP A C 1
ATOM 1011 O O . ASP A 1 128 ? 22.691 -16.461 -22.232 1.00 92.50 128 ASP A O 1
ATOM 1015 N N . THR A 1 129 ? 23.063 -18.263 -20.948 1.00 95.00 129 THR A N 1
ATOM 1016 C CA . THR A 1 129 ? 21.847 -18.944 -21.405 1.00 95.00 129 THR A CA 1
ATOM 1017 C C . THR A 1 129 ? 20.604 -18.165 -20.966 1.00 95.00 129 THR A C 1
ATOM 1019 O O . THR A 1 129 ? 20.612 -17.432 -19.973 1.00 95.00 129 THR A O 1
ATOM 1022 N N . SER A 1 130 ? 19.475 -18.346 -21.662 1.00 91.12 130 SER A N 1
ATOM 1023 C CA . SER A 1 130 ? 18.232 -17.660 -21.276 1.00 91.12 130 SER A CA 1
ATOM 1024 C C . SER A 1 130 ? 17.773 -17.996 -19.851 1.00 91.12 130 SER A C 1
ATOM 1026 O O . SER A 1 130 ? 17.050 -17.195 -19.258 1.00 91.12 130 SER A O 1
ATOM 1028 N N . TYR A 1 131 ? 18.142 -19.166 -19.326 1.00 92.38 131 TYR A N 1
ATOM 1029 C CA . TYR A 1 131 ? 17.816 -19.580 -17.965 1.00 92.38 131 TYR A CA 1
ATOM 1030 C C . TYR A 1 131 ? 18.724 -18.886 -16.941 1.00 92.38 131 TYR A C 1
ATOM 1032 O O . TYR A 1 131 ? 18.231 -18.291 -15.982 1.00 92.38 131 TYR A O 1
ATOM 1040 N N . ASP A 1 132 ? 20.034 -18.865 -17.189 1.00 94.44 132 ASP A N 1
ATOM 1041 C CA . ASP A 1 132 ? 20.998 -18.233 -16.283 1.00 94.44 132 ASP A CA 1
ATOM 1042 C C . ASP A 1 132 ? 20.805 -16.717 -16.226 1.00 94.44 132 ASP A C 1
ATOM 1044 O O . ASP A 1 132 ? 20.784 -16.130 -15.142 1.00 94.44 132 ASP A O 1
ATOM 1048 N N . ALA A 1 133 ? 20.568 -16.085 -17.379 1.00 95.19 133 ALA A N 1
ATOM 1049 C CA . ALA A 1 133 ? 20.269 -14.660 -17.460 1.00 95.19 133 ALA A CA 1
ATOM 1050 C C . ALA A 1 133 ? 18.991 -14.298 -16.680 1.00 95.19 133 ALA A C 1
ATOM 1052 O O . ALA A 1 133 ? 18.943 -13.262 -16.011 1.00 95.19 133 ALA A O 1
ATOM 1053 N N . TRP A 1 134 ? 17.965 -15.160 -16.721 1.00 94.56 134 TRP A N 1
ATOM 1054 C CA . TRP A 1 134 ? 16.728 -14.981 -15.955 1.00 94.56 134 TRP A CA 1
ATOM 1055 C C . TRP A 1 134 ? 16.985 -15.041 -14.447 1.00 94.56 134 TRP A C 1
ATOM 1057 O O . TRP A 1 134 ? 16.575 -14.136 -13.718 1.00 94.56 134 TRP A O 1
ATOM 1067 N N . ASN A 1 135 ? 17.718 -16.057 -13.989 1.00 94.25 135 ASN A N 1
ATOM 1068 C CA . ASN A 1 135 ? 18.040 -16.236 -12.574 1.00 94.25 135 ASN A CA 1
ATOM 1069 C C . ASN A 1 135 ? 18.895 -15.083 -12.032 1.00 94.25 135 ASN A C 1
ATOM 1071 O O . ASN A 1 135 ? 18.570 -14.510 -10.991 1.00 94.25 135 ASN A O 1
ATOM 1075 N N . LYS A 1 136 ? 19.929 -14.666 -12.774 1.00 94.75 136 LYS A N 1
ATOM 1076 C CA . LYS A 1 136 ? 20.766 -13.499 -12.439 1.00 94.75 136 LYS A CA 1
ATOM 1077 C C . LYS A 1 136 ? 19.961 -12.191 -12.406 1.00 94.75 136 LYS A C 1
ATOM 1079 O O . LYS A 1 136 ? 20.255 -11.300 -11.612 1.00 94.75 136 LYS A O 1
ATOM 1084 N N . SER A 1 137 ? 18.913 -12.081 -13.225 1.00 94.94 137 SER A N 1
ATOM 1085 C CA . SER A 1 137 ? 18.018 -10.914 -13.271 1.00 94.94 137 SER A CA 1
ATOM 1086 C C . SER A 1 137 ? 16.905 -10.931 -12.220 1.00 94.94 137 SER A C 1
ATOM 1088 O O . SER A 1 137 ? 16.163 -9.952 -12.124 1.00 94.94 137 SER A O 1
ATOM 1090 N N . GLY A 1 138 ? 16.781 -11.998 -11.420 1.00 93.69 138 GLY A N 1
ATOM 1091 C CA . GLY A 1 138 ? 15.639 -12.247 -10.534 1.00 93.69 138 GLY A CA 1
ATOM 1092 C C . GLY A 1 138 ? 15.249 -11.056 -9.656 1.00 93.69 138 GLY A C 1
ATOM 1093 O O . GLY A 1 138 ? 14.080 -10.684 -9.609 1.00 93.69 138 GLY A O 1
ATOM 1094 N N . ILE A 1 139 ? 16.227 -10.382 -9.043 1.00 94.88 139 ILE A N 1
ATOM 1095 C CA . ILE A 1 139 ? 15.978 -9.206 -8.190 1.00 94.88 139 ILE A CA 1
ATOM 1096 C C . ILE A 1 139 ? 15.324 -8.069 -8.991 1.00 94.88 139 ILE A C 1
ATOM 1098 O O . ILE A 1 139 ? 14.311 -7.518 -8.567 1.00 94.88 139 ILE A O 1
ATOM 1102 N N . LYS A 1 140 ? 15.851 -7.745 -10.180 1.00 95.50 140 LYS A N 1
ATOM 1103 C CA . LYS A 1 140 ? 15.305 -6.668 -11.026 1.00 95.50 140 LYS A CA 1
ATOM 1104 C C . LYS A 1 140 ? 13.925 -7.019 -11.581 1.00 95.50 140 LYS A C 1
ATOM 1106 O O . LYS A 1 140 ? 13.084 -6.135 -11.720 1.00 95.50 140 LYS A O 1
ATOM 1111 N N . LEU A 1 141 ? 13.696 -8.298 -11.881 1.00 96.62 141 LEU A N 1
ATOM 1112 C CA . LEU A 1 141 ? 12.401 -8.812 -12.329 1.00 96.62 141 LEU A CA 1
ATOM 1113 C C . LEU A 1 141 ? 11.343 -8.675 -11.227 1.00 96.62 141 LEU A C 1
ATOM 1115 O O . LEU A 1 141 ? 10.249 -8.173 -11.473 1.00 96.62 141 LEU A O 1
ATOM 1119 N N . VAL A 1 142 ? 11.677 -9.052 -9.993 1.00 96.62 142 VAL A N 1
ATOM 1120 C CA . VAL A 1 142 ? 10.775 -8.882 -8.846 1.00 96.62 142 VAL A CA 1
ATOM 1121 C C . VAL A 1 142 ? 10.500 -7.400 -8.582 1.00 96.62 142 VAL A C 1
ATOM 1123 O O . VAL A 1 142 ? 9.346 -7.018 -8.385 1.00 96.62 142 VAL A O 1
ATOM 1126 N N . ASP A 1 143 ? 11.527 -6.548 -8.632 1.00 94.94 143 ASP A N 1
ATOM 1127 C CA . ASP A 1 143 ? 11.374 -5.105 -8.425 1.00 94.94 143 ASP A CA 1
ATOM 1128 C C . ASP A 1 143 ? 10.473 -4.453 -9.487 1.00 94.94 143 ASP A C 1
ATOM 1130 O O . ASP A 1 143 ? 9.649 -3.596 -9.153 1.00 94.94 143 ASP A O 1
ATOM 1134 N N . CYS A 1 144 ? 10.579 -4.859 -10.759 1.00 95.88 144 CYS A N 1
ATOM 1135 C CA . CYS A 1 144 ? 9.718 -4.317 -11.811 1.00 95.88 144 CYS A CA 1
ATOM 1136 C C . CYS A 1 144 ? 8.263 -4.774 -11.669 1.00 95.88 144 CYS A C 1
ATOM 1138 O O . CYS A 1 144 ? 7.355 -3.953 -11.824 1.00 95.88 144 CYS A O 1
ATOM 1140 N N . ALA A 1 145 ? 8.034 -6.034 -11.285 1.00 96.50 145 ALA A N 1
ATOM 1141 C CA . ALA A 1 145 ? 6.698 -6.536 -10.992 1.00 96.50 145 ALA A CA 1
ATOM 1142 C C . ALA A 1 145 ? 6.070 -5.787 -9.807 1.00 96.50 145 ALA A C 1
ATOM 1144 O O . ALA A 1 145 ? 4.945 -5.306 -9.919 1.00 96.50 145 ALA A O 1
ATOM 1145 N N . LYS A 1 146 ? 6.812 -5.596 -8.706 1.00 95.06 146 LYS A N 1
ATOM 1146 C CA . LYS A 1 146 ? 6.355 -4.810 -7.547 1.00 95.06 146 LYS A CA 1
ATOM 1147 C C . LYS A 1 146 ? 5.995 -3.374 -7.927 1.00 95.06 146 LYS A C 1
ATOM 1149 O O . LYS A 1 146 ? 4.932 -2.894 -7.539 1.00 95.06 146 LYS A O 1
ATOM 1154 N N . ALA A 1 147 ? 6.844 -2.694 -8.701 1.00 95.50 147 ALA A N 1
ATOM 1155 C CA . ALA A 1 147 ? 6.585 -1.324 -9.144 1.00 95.50 147 ALA A CA 1
ATOM 1156 C C . ALA A 1 147 ? 5.315 -1.223 -10.007 1.00 95.50 147 ALA A C 1
ATOM 1158 O O . ALA A 1 147 ? 4.505 -0.315 -9.809 1.00 95.50 147 ALA A O 1
ATOM 1159 N N . PHE A 1 148 ? 5.108 -2.176 -10.920 1.00 96.00 148 PHE A N 1
ATOM 1160 C CA . PHE A 1 148 ? 3.914 -2.218 -11.763 1.00 96.00 148 PHE A CA 1
ATOM 1161 C C . PHE A 1 148 ? 2.644 -2.532 -10.960 1.00 96.00 148 PHE A C 1
ATOM 1163 O O . PHE A 1 148 ? 1.626 -1.861 -11.135 1.00 96.00 148 PHE A O 1
ATOM 1170 N N . THR A 1 149 ? 2.700 -3.498 -10.039 1.00 95.31 149 THR A N 1
ATOM 1171 C CA . THR A 1 149 ? 1.581 -3.820 -9.142 1.00 95.31 149 THR A CA 1
ATOM 1172 C C . THR A 1 149 ? 1.220 -2.629 -8.260 1.00 95.31 149 THR A C 1
ATOM 1174 O O . THR A 1 149 ? 0.042 -2.322 -8.105 1.00 95.31 149 THR A O 1
ATOM 1177 N N . HIS A 1 150 ? 2.208 -1.898 -7.738 1.00 95.06 150 HIS A N 1
ATOM 1178 C CA . HIS A 1 150 ? 1.961 -0.700 -6.936 1.00 95.06 150 HIS A CA 1
ATOM 1179 C C . HIS A 1 150 ? 1.244 0.386 -7.757 1.00 95.06 150 HIS A C 1
ATOM 1181 O O . HIS A 1 150 ? 0.227 0.911 -7.309 1.00 95.06 150 HIS A O 1
ATOM 1187 N N . TYR A 1 151 ? 1.688 0.653 -8.992 1.00 96.12 151 TYR A N 1
ATOM 1188 C CA . TYR A 1 151 ? 0.953 1.523 -9.919 1.00 96.12 151 TYR A CA 1
ATOM 1189 C C . TYR A 1 151 ? -0.491 1.043 -10.134 1.00 96.12 151 TYR A C 1
ATOM 1191 O O . TYR A 1 151 ? -1.424 1.842 -10.073 1.00 96.12 151 TYR A O 1
ATOM 1199 N N . PHE A 1 152 ? -0.688 -0.259 -10.358 1.00 95.12 152 PHE A N 1
ATOM 1200 C CA . PHE A 1 152 ? -2.009 -0.831 -10.605 1.00 95.12 152 PHE A CA 1
ATOM 1201 C C . PHE A 1 152 ? -2.953 -0.677 -9.404 1.00 95.12 152 PHE A C 1
ATOM 1203 O O . PHE A 1 152 ? -4.120 -0.334 -9.595 1.00 95.12 152 PHE A O 1
ATOM 1210 N N . VAL A 1 153 ? -2.456 -0.869 -8.179 1.00 95.69 153 VAL A N 1
ATOM 1211 C CA . VAL A 1 153 ? -3.227 -0.670 -6.941 1.00 95.69 153 VAL A CA 1
ATOM 1212 C C . VAL A 1 153 ? -3.670 0.788 -6.807 1.00 95.69 153 VAL A C 1
ATOM 1214 O O . VAL A 1 153 ? -4.862 1.037 -6.641 1.00 95.69 153 VAL A O 1
ATOM 1217 N N . ILE A 1 154 ? -2.751 1.751 -6.959 1.00 96.69 154 ILE A N 1
ATOM 1218 C CA . ILE A 1 154 ? -3.074 3.186 -6.856 1.00 96.69 154 ILE A CA 1
ATOM 1219 C C . ILE A 1 154 ? -4.058 3.610 -7.952 1.00 96.69 154 ILE A C 1
ATOM 1221 O O . ILE A 1 154 ? -5.074 4.239 -7.661 1.00 96.69 154 ILE A O 1
ATOM 1225 N N . LYS A 1 155 ? -3.821 3.189 -9.201 1.00 96.00 155 LYS A N 1
ATOM 1226 C CA . LYS A 1 155 ? -4.740 3.423 -10.324 1.00 96.00 155 LYS A CA 1
ATOM 1227 C C . LYS A 1 155 ? -6.140 2.901 -10.026 1.00 96.00 155 LYS A C 1
ATOM 1229 O O . LYS A 1 155 ? -7.126 3.583 -10.285 1.00 96.00 155 LYS A O 1
ATOM 1234 N N . THR A 1 156 ? -6.224 1.667 -9.536 1.00 95.56 156 THR A N 1
ATOM 1235 C CA . THR A 1 156 ? -7.505 1.022 -9.250 1.00 95.56 156 THR A CA 1
ATOM 1236 C C . THR A 1 156 ? -8.224 1.759 -8.134 1.00 95.56 156 THR A C 1
ATOM 1238 O O . THR A 1 156 ? -9.411 2.023 -8.273 1.00 95.56 156 THR A O 1
ATOM 1241 N N . PHE A 1 157 ? -7.516 2.170 -7.082 1.00 96.06 157 PHE A N 1
ATOM 1242 C CA . PHE A 1 157 ? -8.119 2.923 -5.989 1.00 96.06 157 PHE A CA 1
ATOM 1243 C C . PHE A 1 157 ? -8.685 4.270 -6.468 1.00 96.06 157 PHE A C 1
ATOM 1245 O O . PHE A 1 157 ? -9.862 4.544 -6.241 1.00 96.06 157 PHE A O 1
ATOM 1252 N N . PHE A 1 158 ? -7.909 5.060 -7.218 1.00 96.19 158 PHE A N 1
ATOM 1253 C CA . PHE A 1 158 ? -8.390 6.326 -7.786 1.00 96.19 158 PHE A CA 1
ATOM 1254 C C . PHE A 1 158 ? -9.602 6.129 -8.704 1.00 96.19 158 PHE A C 1
ATOM 1256 O O . PHE A 1 158 ? -10.615 6.805 -8.537 1.00 96.19 158 PHE A O 1
ATOM 1263 N N . ASN A 1 159 ? -9.547 5.145 -9.607 1.00 95.12 159 ASN A N 1
ATOM 1264 C CA . ASN A 1 159 ? -10.660 4.840 -10.508 1.00 95.12 159 ASN A CA 1
ATOM 1265 C C . ASN A 1 159 ? -11.916 4.369 -9.761 1.00 95.12 159 ASN A C 1
ATOM 1267 O O . ASN A 1 159 ? -13.031 4.646 -10.198 1.00 95.12 159 ASN A O 1
ATOM 1271 N N . MET A 1 160 ? -11.754 3.607 -8.677 1.00 94.94 160 MET A N 1
ATOM 1272 C CA . MET A 1 160 ? -12.876 3.134 -7.867 1.00 94.94 160 MET A CA 1
ATOM 1273 C C . MET A 1 160 ? -13.554 4.294 -7.145 1.00 94.94 160 MET A C 1
ATOM 1275 O O . MET A 1 160 ? -14.779 4.333 -7.123 1.00 94.94 160 MET A O 1
ATOM 1279 N N . ILE A 1 161 ? -12.785 5.253 -6.621 1.00 94.06 161 ILE A N 1
ATOM 1280 C CA . ILE A 1 161 ? -13.330 6.468 -6.001 1.00 94.06 161 ILE A CA 1
ATOM 1281 C C . ILE A 1 161 ? -14.095 7.296 -7.040 1.00 94.06 161 ILE A C 1
ATOM 1283 O O . ILE A 1 161 ? -15.258 7.614 -6.810 1.00 94.06 161 ILE A O 1
ATOM 1287 N N . GLU A 1 162 ? -13.502 7.554 -8.208 1.00 91.75 162 GLU A N 1
ATOM 1288 C CA . GLU A 1 162 ? -14.127 8.354 -9.274 1.00 91.75 162 GLU A CA 1
ATOM 1289 C C . GLU A 1 162 ? -15.439 7.741 -9.794 1.00 91.75 162 GLU A C 1
ATOM 1291 O O . GLU A 1 162 ? -16.403 8.450 -10.074 1.00 91.75 162 GLU A O 1
ATOM 1296 N N . LYS A 1 163 ? -15.506 6.409 -9.903 1.00 92.88 163 LYS A N 1
ATOM 1297 C CA . LYS A 1 163 ? -16.709 5.694 -10.368 1.00 92.88 163 LYS A CA 1
ATOM 1298 C C . LYS A 1 163 ? -17.749 5.468 -9.273 1.00 92.88 163 LYS A C 1
ATOM 1300 O O . LYS A 1 163 ? -18.873 5.058 -9.577 1.00 92.88 163 LYS A O 1
ATOM 1305 N N . SER A 1 164 ? -17.377 5.648 -8.010 1.00 91.31 164 SER A N 1
ATOM 1306 C CA . SER A 1 164 ? -18.258 5.360 -6.886 1.00 91.31 164 SER A CA 1
ATOM 1307 C C . SER A 1 164 ? -19.340 6.428 -6.739 1.00 91.31 164 SER A C 1
ATOM 1309 O O . SER A 1 164 ? -19.103 7.622 -6.899 1.00 91.31 164 SER A O 1
ATOM 1311 N N . ARG A 1 165 ? -20.559 6.000 -6.400 1.00 90.62 165 ARG A N 1
ATOM 1312 C CA . ARG A 1 165 ? -21.680 6.900 -6.093 1.00 90.62 165 ARG A CA 1
ATOM 1313 C C . ARG A 1 165 ? -21.743 7.149 -4.590 1.00 90.62 165 ARG A C 1
ATOM 1315 O O . ARG A 1 165 ? -22.683 6.725 -3.925 1.00 90.62 165 ARG A O 1
ATOM 1322 N N . LEU A 1 166 ? -20.692 7.756 -4.050 1.00 90.69 166 LEU A N 1
ATOM 1323 C CA . LEU A 1 166 ? -20.593 8.062 -2.625 1.00 90.69 166 LEU A CA 1
ATOM 1324 C C . LEU A 1 166 ? -21.137 9.457 -2.323 1.00 90.69 166 LEU A C 1
ATOM 1326 O O . LEU A 1 166 ? -21.059 10.362 -3.151 1.00 90.69 166 LEU A O 1
ATOM 1330 N N . GLY A 1 167 ? -21.639 9.648 -1.102 1.00 92.62 167 GLY A N 1
ATOM 1331 C CA . GLY A 1 167 ? -21.901 10.989 -0.589 1.00 92.62 167 GLY A CA 1
ATOM 1332 C C . GLY A 1 167 ? -20.611 11.814 -0.538 1.00 92.62 167 GLY A C 1
ATOM 1333 O O . GLY A 1 167 ? -19.529 11.269 -0.300 1.00 92.62 167 GLY A O 1
ATOM 1334 N N . GLN A 1 168 ? -20.728 13.132 -0.721 1.00 92.69 168 GLN A N 1
ATOM 1335 C CA . GLN A 1 168 ? -19.588 14.052 -0.832 1.00 92.69 168 GLN A CA 1
ATOM 1336 C C . GLN A 1 168 ? -18.570 13.893 0.310 1.00 92.69 168 GLN A C 1
ATOM 1338 O O . GLN A 1 168 ? -17.363 13.864 0.075 1.00 92.69 168 GLN A O 1
ATOM 1343 N N . SER A 1 169 ? -19.052 13.736 1.545 1.00 92.50 169 SER A N 1
ATOM 1344 C CA . SER A 1 169 ? -18.201 13.564 2.725 1.00 92.50 169 SER A CA 1
ATOM 1345 C C . SER A 1 169 ? -17.395 12.263 2.685 1.00 92.50 169 SER A C 1
ATOM 1347 O O . SER A 1 169 ? -16.196 12.284 2.951 1.00 92.50 169 SER A O 1
ATOM 1349 N N . CYS A 1 170 ? -18.016 11.140 2.310 1.00 92.81 170 CYS A N 1
ATOM 1350 C CA . CYS A 1 170 ? -17.331 9.851 2.178 1.00 92.81 170 CYS A CA 1
ATOM 1351 C C . CYS A 1 170 ? -16.316 9.880 1.034 1.00 92.81 170 CYS A C 1
ATOM 1353 O O . CYS A 1 170 ? -15.183 9.431 1.207 1.00 92.81 170 CYS A O 1
ATOM 1355 N N . HIS A 1 171 ? -16.700 10.462 -0.106 1.00 94.62 171 HIS A N 1
ATOM 1356 C CA . HIS A 1 171 ? -15.803 10.637 -1.243 1.00 94.62 171 HIS A CA 1
ATOM 1357 C C . HIS A 1 171 ? -14.551 11.430 -0.840 1.00 94.62 171 HIS A C 1
ATOM 1359 O O . HIS A 1 171 ? -13.437 11.013 -1.143 1.00 94.62 171 HIS A O 1
ATOM 1365 N N . LEU A 1 172 ? -14.713 12.533 -0.099 1.00 94.62 172 LEU A N 1
ATOM 1366 C CA . LEU A 1 172 ? -13.594 13.342 0.386 1.00 94.62 172 LEU A CA 1
ATOM 1367 C C . LEU A 1 172 ? -12.633 12.543 1.281 1.00 94.62 172 LEU A C 1
ATOM 1369 O O . LEU A 1 172 ? -11.420 12.614 1.079 1.00 94.62 172 LEU A O 1
ATOM 1373 N N . GLN A 1 173 ? -13.142 11.773 2.252 1.00 95.25 173 GLN A N 1
ATOM 1374 C CA . GLN A 1 173 ? -12.265 11.011 3.152 1.00 95.25 173 GLN A CA 1
ATOM 1375 C C . GLN A 1 173 ? -11.536 9.872 2.428 1.00 95.25 173 GLN A C 1
ATOM 1377 O O . GLN A 1 173 ? -10.341 9.676 2.648 1.00 95.25 173 GLN A O 1
ATOM 1382 N N . LEU A 1 174 ? -12.207 9.161 1.516 1.00 95.19 174 LEU A N 1
ATOM 1383 C CA . LEU A 1 174 ? -11.548 8.135 0.701 1.00 95.19 174 LEU A CA 1
ATOM 1384 C C . LEU A 1 174 ? -10.523 8.739 -0.259 1.00 95.19 174 LEU A C 1
ATOM 1386 O O . LEU A 1 174 ? -9.446 8.171 -0.432 1.00 95.19 174 LEU A O 1
ATOM 1390 N N . HIS A 1 175 ? -10.813 9.908 -0.835 1.00 95.38 175 HIS A N 1
ATOM 1391 C CA . HIS A 1 175 ? -9.854 10.636 -1.655 1.00 95.38 175 HIS A CA 1
ATOM 1392 C C . HIS A 1 175 ? -8.593 10.974 -0.849 1.00 95.38 175 HIS A C 1
ATOM 1394 O O . HIS A 1 175 ? -7.494 10.606 -1.262 1.00 95.38 175 HIS A O 1
ATOM 1400 N N . ARG A 1 176 ? -8.737 11.559 0.348 1.00 95.94 176 ARG A N 1
ATOM 1401 C CA . ARG A 1 176 ? -7.615 11.837 1.263 1.00 95.94 176 ARG A CA 1
ATOM 1402 C C . ARG A 1 176 ? -6.804 10.588 1.596 1.00 95.94 176 ARG A C 1
ATOM 1404 O O . ARG A 1 176 ? -5.581 10.633 1.518 1.00 95.94 176 ARG A O 1
ATOM 1411 N N . LEU A 1 177 ? -7.465 9.472 1.911 1.00 96.06 177 LEU A N 1
ATOM 1412 C CA . LEU A 1 177 ? -6.792 8.194 2.166 1.00 96.06 177 LEU A CA 1
ATOM 1413 C C . LEU A 1 177 ? -6.034 7.678 0.940 1.00 96.06 177 LEU A C 1
ATOM 1415 O O . LEU A 1 177 ? -4.919 7.181 1.075 1.00 96.06 177 LEU A O 1
ATOM 1419 N N . SER A 1 178 ? -6.616 7.803 -0.254 1.00 96.31 178 SER A N 1
ATOM 1420 C CA . SER A 1 178 ? -5.982 7.355 -1.496 1.00 96.31 178 SER A CA 1
ATOM 1421 C C . SER A 1 178 ? -4.740 8.181 -1.838 1.00 96.31 178 SER A C 1
ATOM 1423 O O . SER A 1 178 ? -3.710 7.614 -2.206 1.00 96.31 178 SER A O 1
ATOM 1425 N N . ILE A 1 179 ? -4.798 9.503 -1.637 1.00 97.25 179 ILE A N 1
ATOM 1426 C CA . ILE A 1 179 ? -3.647 10.394 -1.790 1.00 97.25 179 ILE A CA 1
ATOM 1427 C C . ILE A 1 179 ? -2.605 10.090 -0.714 1.00 97.25 179 ILE A C 1
ATOM 1429 O O . ILE A 1 179 ? -1.436 9.931 -1.047 1.00 97.25 179 ILE A O 1
ATOM 1433 N N . LEU A 1 180 ? -3.003 9.921 0.552 1.00 96.88 180 LEU A N 1
ATOM 1434 C CA . LEU A 1 180 ? -2.086 9.557 1.634 1.00 96.88 180 LEU A CA 1
ATOM 1435 C C . LEU A 1 180 ? -1.343 8.252 1.323 1.00 96.88 180 LEU A C 1
ATOM 1437 O O . LEU A 1 180 ? -0.124 8.199 1.465 1.00 96.88 180 LEU A O 1
ATOM 1441 N N . LEU A 1 181 ? -2.054 7.220 0.860 1.00 95.50 181 LEU A N 1
ATOM 1442 C CA . LEU A 1 181 ? -1.454 5.943 0.476 1.00 95.50 181 LEU A CA 1
ATOM 1443 C C . LEU A 1 181 ? -0.432 6.119 -0.656 1.00 95.50 181 LEU A C 1
ATOM 1445 O O . LEU A 1 181 ? 0.666 5.568 -0.583 1.00 95.50 181 LEU A O 1
ATOM 1449 N N . ALA A 1 182 ? -0.777 6.900 -1.681 1.00 96.94 182 ALA A N 1
ATOM 1450 C CA . ALA A 1 182 ? 0.098 7.156 -2.818 1.00 96.94 182 ALA A CA 1
ATOM 1451 C C . ALA A 1 182 ? 1.332 7.995 -2.429 1.00 96.94 182 ALA A C 1
ATOM 1453 O O . ALA A 1 182 ? 2.460 7.650 -2.765 1.00 96.94 182 ALA A O 1
ATOM 1454 N N . LEU A 1 183 ? 1.158 9.074 -1.670 1.00 96.69 183 LEU A N 1
ATOM 1455 C CA . LEU A 1 183 ? 2.267 9.919 -1.225 1.00 96.69 183 LEU A CA 1
ATOM 1456 C C . LEU A 1 183 ? 3.189 9.181 -0.253 1.00 96.69 183 LEU A C 1
ATOM 1458 O O . LEU A 1 183 ? 4.411 9.254 -0.386 1.00 96.69 183 LEU A O 1
ATOM 1462 N N . HIS A 1 184 ? 2.624 8.408 0.678 1.00 95.12 184 HIS A N 1
ATOM 1463 C CA . HIS A 1 184 ? 3.409 7.554 1.561 1.00 95.12 184 HIS A CA 1
ATOM 1464 C C . HIS A 1 184 ? 4.196 6.509 0.759 1.00 95.12 184 HIS A C 1
ATOM 1466 O O . HIS A 1 184 ? 5.380 6.306 1.012 1.00 95.12 184 HIS A O 1
ATOM 1472 N N . GLY A 1 185 ? 3.591 5.888 -0.258 1.00 94.19 185 GLY A N 1
ATOM 1473 C CA . GLY A 1 185 ? 4.294 4.955 -1.138 1.00 94.19 185 GLY A CA 1
ATOM 1474 C C . GLY A 1 185 ? 5.439 5.596 -1.937 1.00 94.19 185 GLY A C 1
ATOM 1475 O O . GLY A 1 185 ? 6.447 4.927 -2.180 1.00 94.19 185 GLY A O 1
ATOM 1476 N N . ILE A 1 186 ? 5.328 6.882 -2.292 1.00 94.75 186 ILE A N 1
ATOM 1477 C CA . ILE A 1 186 ? 6.432 7.657 -2.878 1.00 94.75 186 ILE A CA 1
ATOM 1478 C C . ILE A 1 186 ? 7.550 7.867 -1.854 1.00 94.75 186 ILE A C 1
ATOM 1480 O O . ILE A 1 186 ? 8.693 7.518 -2.142 1.00 94.75 186 ILE A O 1
ATOM 1484 N N . ASP A 1 187 ? 7.233 8.351 -0.650 1.00 94.56 187 ASP A N 1
ATOM 1485 C CA . ASP A 1 187 ? 8.227 8.598 0.405 1.00 94.56 187 ASP A CA 1
ATOM 1486 C C . ASP A 1 187 ? 8.996 7.315 0.784 1.00 94.56 187 ASP A C 1
ATOM 1488 O O . ASP A 1 187 ? 10.230 7.306 0.831 1.00 94.56 187 ASP A O 1
ATOM 1492 N N . GLN A 1 188 ? 8.294 6.184 0.917 1.00 91.31 188 GLN A N 1
ATOM 1493 C CA . GLN A 1 188 ? 8.900 4.881 1.225 1.00 91.31 188 GLN A CA 1
ATOM 1494 C C . GLN A 1 188 ? 9.801 4.331 0.108 1.00 91.31 188 GLN A C 1
ATOM 1496 O O . GLN A 1 188 ? 10.690 3.519 0.365 1.00 91.31 188 GLN A O 1
ATOM 1501 N N . ASN A 1 189 ? 9.588 4.746 -1.143 1.00 93.12 189 ASN A N 1
ATOM 1502 C CA . ASN A 1 189 ? 10.370 4.306 -2.297 1.00 93.12 189 ASN A CA 1
ATOM 1503 C C . ASN A 1 189 ? 11.090 5.466 -2.997 1.00 93.12 189 ASN A C 1
ATOM 1505 O O . ASN A 1 189 ? 11.342 5.383 -4.198 1.00 93.12 189 ASN A O 1
ATOM 1509 N N . THR A 1 190 ? 11.455 6.515 -2.254 1.00 92.88 190 THR A N 1
ATOM 1510 C CA . THR A 1 190 ? 12.018 7.766 -2.791 1.00 92.88 190 THR A CA 1
ATOM 1511 C C . THR A 1 190 ? 13.109 7.535 -3.847 1.00 92.88 190 THR A C 1
ATOM 1513 O O . THR A 1 190 ? 13.053 8.113 -4.931 1.00 92.88 190 THR A O 1
ATOM 1516 N N . GLY A 1 191 ? 14.053 6.618 -3.592 1.00 91.69 191 GLY A N 1
ATOM 1517 C CA . GLY A 1 191 ? 15.153 6.325 -4.520 1.00 91.69 191 GLY A CA 1
ATOM 1518 C C . GLY A 1 191 ? 14.710 5.854 -5.911 1.00 91.69 191 GLY A C 1
ATOM 1519 O O . GLY A 1 191 ? 15.379 6.155 -6.892 1.00 91.69 191 GLY A O 1
ATOM 1520 N N . ASP A 1 192 ? 13.566 5.175 -6.025 1.00 92.38 192 ASP A N 1
ATOM 1521 C CA . ASP A 1 192 ? 13.022 4.743 -7.317 1.00 92.38 192 ASP A CA 1
ATOM 1522 C C . ASP A 1 192 ? 12.418 5.903 -8.111 1.00 92.38 192 ASP A C 1
ATOM 1524 O O . ASP A 1 192 ? 12.467 5.903 -9.341 1.00 92.38 192 ASP A O 1
ATOM 1528 N N . PHE A 1 193 ? 11.818 6.865 -7.413 1.00 93.38 193 PHE A N 1
ATOM 1529 C CA . PHE A 1 193 ? 11.163 8.017 -8.024 1.00 93.38 193 PHE A CA 1
ATOM 1530 C C . PHE A 1 193 ? 12.153 9.134 -8.38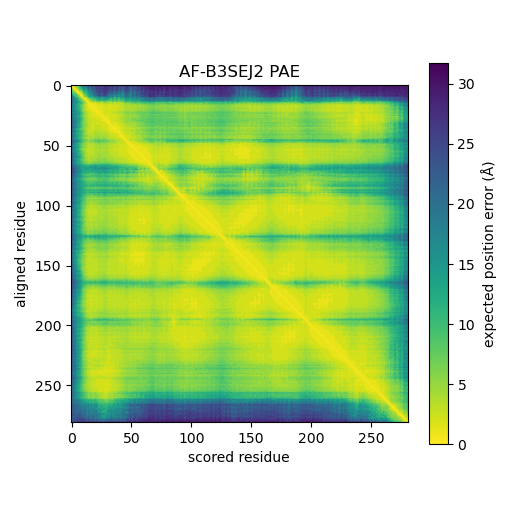2 1.00 93.38 193 PHE A C 1
ATOM 1532 O O . PHE A 1 193 ? 11.905 9.888 -9.318 1.00 93.38 193 PHE A O 1
ATOM 1539 N N . MET A 1 194 ? 13.302 9.195 -7.704 1.00 92.75 194 MET A N 1
ATOM 1540 C CA . MET A 1 194 ? 14.400 10.114 -8.032 1.00 92.75 194 MET A CA 1
ATOM 1541 C C . MET A 1 194 ? 15.244 9.665 -9.236 1.00 92.75 194 MET A C 1
ATOM 1543 O O . MET A 1 194 ? 16.096 10.421 -9.700 1.00 92.75 194 MET A O 1
ATOM 1547 N N . LEU A 1 195 ? 15.039 8.447 -9.758 1.00 88.56 195 LEU A N 1
ATOM 1548 C CA . LEU A 1 195 ? 15.791 7.954 -10.917 1.00 88.56 195 LEU A CA 1
ATOM 1549 C C . LEU A 1 195 ? 15.651 8.907 -12.111 1.00 88.56 195 LEU A C 1
ATOM 1551 O O . LEU A 1 195 ? 14.549 9.350 -12.443 1.00 88.56 195 LEU A O 1
ATOM 1555 N N . ASP A 1 196 ? 16.773 9.183 -12.774 1.00 85.50 196 ASP A N 1
ATOM 1556 C CA . ASP A 1 196 ? 16.902 10.138 -13.884 1.00 85.50 196 ASP A CA 1
ATOM 1557 C C . ASP A 1 196 ? 16.381 11.551 -13.561 1.00 85.50 196 ASP A C 1
ATOM 1559 O O . ASP A 1 196 ? 15.880 12.234 -14.450 1.00 85.50 196 ASP A O 1
ATOM 1563 N N . ASN A 1 197 ? 16.467 11.976 -12.294 1.00 87.31 197 ASN A N 1
ATOM 1564 C CA . ASN A 1 197 ? 15.988 13.276 -11.807 1.00 87.31 197 ASN A CA 1
ATOM 1565 C C . ASN A 1 197 ? 14.489 13.521 -12.064 1.00 87.31 197 ASN A C 1
ATOM 1567 O O . ASN A 1 197 ? 14.073 14.655 -12.286 1.00 87.31 197 ASN A O 1
ATOM 1571 N N . PHE A 1 198 ? 13.665 12.467 -12.052 1.00 91.62 198 PHE A N 1
ATOM 1572 C CA . PHE A 1 198 ? 12.230 12.619 -12.304 1.00 91.62 198 PHE A CA 1
ATOM 1573 C C . PHE A 1 198 ? 11.498 13.367 -11.179 1.00 91.62 198 PHE A C 1
ATOM 1575 O O . PHE A 1 198 ? 10.652 14.204 -11.485 1.00 91.62 198 PHE A O 1
ATOM 1582 N N . ILE A 1 199 ? 11.846 13.095 -9.915 1.00 92.81 199 ILE A N 1
ATOM 1583 C CA . ILE A 1 199 ? 11.442 13.884 -8.739 1.00 92.81 199 ILE A CA 1
ATOM 1584 C C . ILE A 1 199 ? 12.691 14.493 -8.099 1.00 92.81 199 ILE A C 1
ATOM 1586 O O . ILE A 1 199 ? 13.696 13.796 -7.921 1.00 92.81 199 ILE A O 1
ATOM 1590 N N . ASP A 1 200 ? 12.615 15.768 -7.724 1.00 92.06 200 ASP A N 1
ATOM 1591 C CA . ASP A 1 200 ? 13.683 16.469 -7.010 1.00 92.06 200 ASP A CA 1
ATOM 1592 C C . ASP A 1 200 ? 13.524 16.436 -5.473 1.00 92.06 200 ASP A C 1
ATOM 1594 O O . ASP A 1 200 ? 12.533 15.969 -4.904 1.00 92.06 200 ASP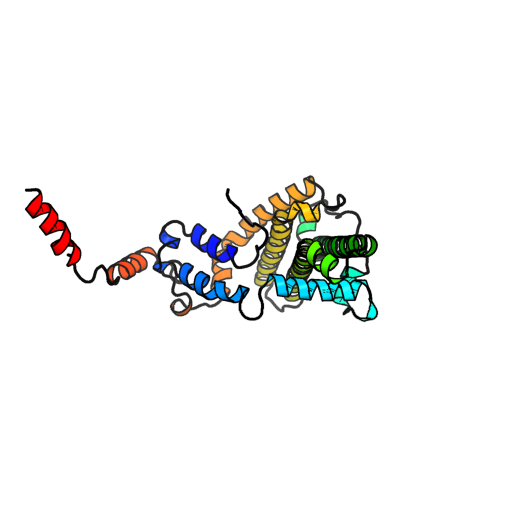 A O 1
ATOM 1598 N N . PHE A 1 201 ? 14.546 16.920 -4.767 1.00 92.00 201 PHE A N 1
ATOM 1599 C CA . PHE A 1 201 ? 14.561 16.920 -3.304 1.00 92.00 201 PHE A CA 1
ATOM 1600 C C . PHE A 1 201 ? 13.527 17.870 -2.676 1.00 92.00 201 PHE A C 1
ATOM 1602 O O . PHE A 1 201 ? 12.999 17.574 -1.600 1.00 92.00 201 PHE A O 1
ATOM 1609 N N . GLU A 1 202 ? 13.207 18.987 -3.329 1.00 92.19 202 GLU A N 1
ATOM 1610 C CA . GLU A 1 202 ? 12.228 19.953 -2.819 1.00 92.19 202 GLU A CA 1
ATOM 1611 C C . GLU A 1 202 ? 10.802 19.403 -2.941 1.00 92.19 202 GLU A C 1
ATOM 1613 O O . GLU A 1 202 ? 10.005 19.524 -2.010 1.00 92.19 202 GLU A O 1
ATOM 1618 N N . GLN A 1 203 ? 10.506 18.676 -4.017 1.00 93.81 203 GLN A N 1
ATOM 1619 C CA . GLN A 1 203 ? 9.261 17.936 -4.194 1.00 93.81 203 GLN A CA 1
ATOM 1620 C C . GLN A 1 203 ? 9.098 16.839 -3.137 1.00 93.81 203 GLN A C 1
ATOM 1622 O O . GLN A 1 203 ? 8.002 16.653 -2.611 1.00 93.81 203 GLN A O 1
ATOM 1627 N N . ILE A 1 204 ? 10.174 16.146 -2.751 1.00 93.88 204 ILE A N 1
ATOM 1628 C CA . ILE A 1 204 ? 10.124 15.154 -1.660 1.00 93.88 204 ILE A CA 1
ATOM 1629 C C . ILE A 1 204 ? 9.813 15.822 -0.317 1.00 93.88 204 ILE A C 1
ATOM 1631 O O . ILE A 1 204 ? 8.996 15.306 0.451 1.00 93.88 204 ILE A O 1
ATOM 1635 N N . LYS A 1 205 ? 10.421 16.978 -0.020 1.00 94.38 205 LYS A N 1
ATOM 1636 C CA . LYS A 1 205 ? 10.061 17.757 1.177 1.00 94.38 205 LYS A CA 1
ATOM 1637 C C . LYS A 1 205 ? 8.587 18.147 1.151 1.00 94.38 205 LYS A C 1
ATOM 1639 O O . LYS A 1 205 ? 7.902 17.963 2.155 1.00 94.38 205 LYS A O 1
ATOM 1644 N N . LEU A 1 206 ? 8.098 18.623 0.007 1.00 95.19 206 LEU A N 1
ATOM 1645 C CA . LEU A 1 206 ? 6.699 18.996 -0.185 1.00 95.19 206 LEU A CA 1
ATOM 1646 C C . LEU A 1 206 ? 5.756 17.811 0.070 1.00 95.19 206 LEU A C 1
ATOM 1648 O O . LEU A 1 206 ? 4.776 17.952 0.799 1.00 95.19 206 LEU A O 1
ATOM 1652 N N . ILE A 1 207 ? 6.087 16.626 -0.455 1.00 95.38 207 ILE A N 1
ATOM 1653 C CA . ILE A 1 207 ? 5.345 15.380 -0.211 1.00 95.38 207 ILE A CA 1
ATOM 1654 C C . ILE A 1 207 ? 5.268 15.075 1.288 1.00 95.38 207 ILE A C 1
ATOM 1656 O O . ILE A 1 207 ? 4.188 14.785 1.801 1.00 95.38 207 ILE A O 1
ATOM 1660 N N . ARG A 1 208 ? 6.391 15.159 2.009 1.00 95.56 208 ARG A N 1
ATOM 1661 C CA . ARG A 1 208 ? 6.436 14.873 3.453 1.00 95.56 208 ARG A CA 1
ATOM 1662 C C . ARG A 1 208 ? 5.586 15.839 4.265 1.00 95.56 208 ARG A C 1
ATOM 1664 O O . ARG A 1 208 ? 4.885 15.398 5.170 1.00 95.56 208 ARG A O 1
ATOM 1671 N N . VAL A 1 209 ? 5.611 17.126 3.922 1.00 96.62 209 VAL A N 1
ATOM 1672 C CA . VAL A 1 209 ? 4.729 18.125 4.540 1.00 96.62 209 VAL A CA 1
ATOM 1673 C C . VAL A 1 209 ? 3.266 17.763 4.279 1.00 96.62 209 VAL A C 1
ATOM 1675 O O . VAL A 1 209 ? 2.487 17.673 5.227 1.00 96.62 209 VAL A O 1
ATOM 1678 N N . LYS A 1 210 ? 2.906 17.434 3.031 1.00 96.25 210 LYS A N 1
ATOM 1679 C CA . LYS A 1 210 ? 1.526 17.071 2.683 1.00 96.25 210 LYS A CA 1
ATOM 1680 C C . LYS A 1 210 ? 1.039 15.799 3.386 1.00 96.25 210 LYS A C 1
ATOM 1682 O O . LYS A 1 210 ? -0.124 15.720 3.771 1.00 96.25 210 LYS A O 1
ATOM 1687 N N . ILE A 1 211 ? 1.911 14.811 3.602 1.00 96.88 211 ILE A N 1
ATOM 1688 C CA . ILE A 1 211 ? 1.582 13.607 4.385 1.00 96.88 211 ILE A CA 1
ATOM 1689 C C . ILE A 1 211 ? 1.168 13.980 5.818 1.00 96.88 211 ILE A C 1
ATOM 1691 O O . ILE A 1 211 ? 0.182 13.447 6.325 1.00 96.88 211 ILE A O 1
ATOM 1695 N N . LEU A 1 212 ? 1.881 14.910 6.465 1.00 96.69 212 LEU A N 1
ATOM 1696 C CA . LEU A 1 212 ? 1.561 15.357 7.827 1.00 96.69 212 LEU A CA 1
ATOM 1697 C C . LEU A 1 212 ? 0.238 16.141 7.889 1.00 96.69 212 LEU A C 1
ATOM 1699 O O . LEU A 1 212 ? -0.540 15.961 8.831 1.00 96.69 212 LEU A O 1
ATOM 1703 N N . GLU A 1 213 ? -0.051 16.961 6.875 1.00 96.94 213 GLU A N 1
ATOM 1704 C CA . GLU A 1 213 ? -1.358 17.619 6.731 1.00 96.94 213 GLU A CA 1
ATOM 1705 C C . GLU A 1 213 ? -2.484 16.585 6.614 1.00 96.94 213 GLU A C 1
ATOM 1707 O O . GLU A 1 213 ? -3.451 16.627 7.375 1.00 96.94 213 GLU A O 1
ATOM 1712 N N . LEU A 1 214 ? -2.324 15.589 5.737 1.00 96.81 214 LEU A N 1
ATOM 1713 C CA . LEU A 1 214 ? -3.312 14.526 5.540 1.00 96.81 214 LEU A CA 1
ATOM 1714 C C . LEU A 1 214 ? -3.541 13.696 6.809 1.00 96.81 214 LEU A C 1
ATOM 1716 O O . LEU A 1 214 ? -4.683 13.339 7.097 1.00 96.81 214 LEU A O 1
ATOM 1720 N N . PHE A 1 215 ? -2.502 13.424 7.608 1.00 96.25 215 PHE A N 1
ATOM 1721 C CA . PHE A 1 215 ? -2.689 12.790 8.917 1.00 96.25 215 PHE A CA 1
ATOM 1722 C C . PHE A 1 215 ? -3.576 13.627 9.838 1.00 96.25 215 PHE A C 1
ATOM 1724 O O . PHE A 1 215 ? -4.459 13.076 10.495 1.00 96.25 215 PHE A O 1
ATOM 1731 N N . SER A 1 216 ? -3.378 14.944 9.855 1.00 97.19 216 SER A N 1
ATOM 1732 C CA . SER A 1 216 ? -4.164 15.865 10.680 1.00 97.19 216 SER A CA 1
ATOM 1733 C C . SER A 1 216 ? -5.618 15.945 10.204 1.00 97.19 216 SER A C 1
ATOM 1735 O O . SER A 1 216 ? -6.533 15.995 11.021 1.00 97.19 216 SER A O 1
ATOM 1737 N N . GLU A 1 217 ? -5.845 15.875 8.890 1.00 95.81 217 GLU A N 1
ATOM 1738 C CA . GLU A 1 217 ? -7.177 15.864 8.274 1.00 95.81 217 GLU A CA 1
ATOM 1739 C C . GLU A 1 217 ? -7.942 14.546 8.480 1.00 95.81 217 GLU A C 1
ATOM 1741 O O . GLU A 1 217 ? -9.166 14.566 8.617 1.00 95.81 217 GLU A O 1
ATOM 1746 N N . ILE A 1 218 ? -7.247 13.402 8.495 1.00 96.38 218 ILE A N 1
ATOM 1747 C CA . ILE A 1 218 ? -7.854 12.068 8.660 1.00 96.38 218 ILE A CA 1
ATOM 1748 C C . ILE A 1 218 ? -8.064 11.724 10.141 1.00 96.38 218 ILE A C 1
ATOM 1750 O O . ILE A 1 218 ? -9.008 11.013 10.489 1.00 96.38 218 ILE A O 1
ATOM 1754 N N . ARG A 1 219 ? -7.222 12.243 11.043 1.00 96.56 219 ARG A N 1
ATOM 1755 C CA . ARG A 1 219 ? -7.259 11.939 12.484 1.00 96.56 219 ARG A CA 1
ATOM 1756 C C . ARG A 1 219 ? -8.647 12.061 13.143 1.00 96.56 219 ARG A C 1
ATOM 1758 O O . ARG A 1 219 ? -8.938 11.196 13.976 1.00 96.56 219 ARG A O 1
ATOM 1765 N N . PRO A 1 220 ? -9.498 13.061 12.832 1.00 96.69 220 PRO A N 1
ATOM 1766 C CA . PRO A 1 220 ? -10.827 13.187 13.435 1.00 96.69 220 PRO A CA 1
ATOM 1767 C C . PRO A 1 220 ? -11.803 12.084 13.013 1.00 96.69 220 PRO A C 1
ATOM 1769 O O . PRO A 1 220 ? -12.689 11.733 13.781 1.00 96.69 220 PRO A O 1
ATOM 1772 N N . VAL A 1 221 ? -11.633 11.525 11.812 1.00 95.69 221 VAL A N 1
ATOM 1773 C CA . VAL A 1 221 ? -12.529 10.509 11.230 1.00 95.69 221 VAL A CA 1
ATOM 1774 C C . VAL A 1 221 ? -11.936 9.098 11.263 1.00 95.69 221 VAL A C 1
ATOM 1776 O O . VAL A 1 221 ? -12.559 8.161 10.775 1.00 95.69 221 VAL A O 1
ATOM 1779 N N . ALA A 1 222 ? -10.741 8.925 11.836 1.00 95.19 222 ALA A N 1
ATOM 1780 C CA . ALA A 1 222 ? -10.016 7.656 11.835 1.00 95.19 222 ALA A CA 1
ATOM 1781 C C . ALA A 1 222 ? -10.817 6.500 12.458 1.00 95.19 222 ALA A C 1
ATOM 1783 O O . ALA A 1 222 ? -10.795 5.401 11.914 1.00 95.19 222 ALA A O 1
ATOM 1784 N N . VAL A 1 223 ? -11.549 6.760 13.550 1.00 95.50 223 VAL A N 1
ATOM 1785 C CA . VAL A 1 223 ? -12.415 5.761 14.203 1.00 95.50 223 VAL A CA 1
ATOM 1786 C C . VAL A 1 223 ? -13.583 5.388 13.285 1.00 95.50 223 VAL A C 1
ATOM 1788 O O . VAL A 1 223 ? -13.745 4.225 12.948 1.00 95.50 223 VAL A O 1
ATOM 1791 N N . CYS A 1 224 ? -14.292 6.374 12.727 1.00 94.50 224 CYS A N 1
ATOM 1792 C CA . CYS A 1 224 ? -15.397 6.116 11.797 1.00 94.50 224 CYS A CA 1
ATOM 1793 C C . CYS A 1 224 ? -14.965 5.327 10.548 1.00 94.50 224 CYS A C 1
ATOM 1795 O O . CYS A 1 224 ? -15.738 4.541 10.010 1.00 94.50 224 CYS A O 1
ATOM 1797 N N . LEU A 1 225 ? -13.737 5.546 10.064 1.00 94.75 225 LEU A N 1
ATOM 1798 C CA . LEU A 1 225 ? -13.187 4.818 8.919 1.00 94.75 225 LEU A CA 1
ATOM 1799 C C . LEU A 1 225 ? -12.935 3.338 9.225 1.00 94.75 225 LEU A C 1
ATOM 1801 O O . LEU A 1 225 ? -13.104 2.516 8.328 1.00 94.75 225 LEU A O 1
ATOM 1805 N N . VAL A 1 226 ? -12.526 2.998 10.452 1.00 95.25 226 VAL A N 1
ATOM 1806 C CA . VAL A 1 226 ? -12.353 1.594 10.858 1.00 95.25 226 VAL A CA 1
ATOM 1807 C C . VAL A 1 226 ? -13.679 0.949 11.256 1.00 95.25 226 VAL A C 1
ATOM 1809 O O . VAL A 1 226 ? -13.885 -0.218 10.932 1.00 95.25 226 VAL A O 1
ATOM 1812 N N . ASP A 1 227 ? -14.607 1.710 11.841 1.00 95.44 227 ASP A N 1
ATOM 1813 C CA . ASP A 1 227 ? -15.970 1.248 12.134 1.00 95.44 227 ASP A CA 1
ATOM 1814 C C . ASP A 1 227 ? -16.732 0.900 10.849 1.00 95.44 227 ASP A C 1
ATOM 1816 O O . ASP A 1 227 ? -17.525 -0.036 10.828 1.00 95.44 227 ASP A O 1
ATOM 1820 N N . ALA A 1 228 ? -16.445 1.593 9.740 1.00 95.25 228 ALA A N 1
ATOM 1821 C CA . ALA A 1 228 ? -17.039 1.312 8.433 1.00 95.25 228 ALA A CA 1
ATOM 1822 C C . ALA A 1 228 ? -16.695 -0.081 7.867 1.00 95.25 228 ALA A C 1
ATOM 1824 O O . ALA A 1 228 ? -17.310 -0.497 6.886 1.00 95.25 228 ALA A O 1
ATOM 1825 N N . PHE A 1 229 ? -15.729 -0.805 8.448 1.00 94.62 229 PHE A N 1
ATOM 1826 C CA . PHE A 1 229 ? -15.512 -2.216 8.117 1.00 94.62 229 PHE A CA 1
ATOM 1827 C C . PHE A 1 229 ? -16.589 -3.142 8.685 1.00 94.62 229 PHE A C 1
ATOM 1829 O O . PHE A 1 229 ? -16.670 -4.282 8.232 1.00 94.62 229 PHE A O 1
ATOM 1836 N N . ASP A 1 230 ? -17.387 -2.661 9.644 1.00 96.19 230 ASP A N 1
ATOM 1837 C CA . ASP A 1 230 ? -18.513 -3.378 10.245 1.00 96.19 230 ASP A CA 1
ATOM 1838 C C . ASP A 1 230 ? -18.111 -4.775 10.754 1.00 96.19 230 ASP A C 1
ATOM 1840 O O . ASP A 1 230 ? -18.737 -5.792 10.460 1.00 96.19 230 ASP A O 1
ATOM 1844 N N 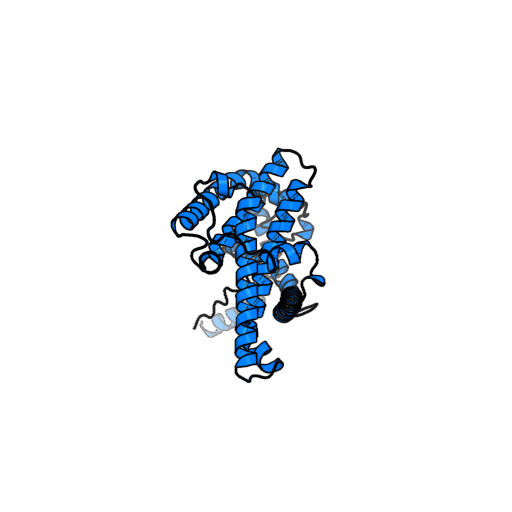. ILE A 1 231 ? -16.982 -4.833 11.474 1.00 94.19 231 ILE A N 1
ATOM 1845 C CA . ILE A 1 231 ? -16.431 -6.074 12.030 1.00 94.19 231 ILE A CA 1
ATOM 1846 C C . ILE A 1 231 ? -16.950 -6.240 13.464 1.00 94.19 231 ILE A C 1
ATOM 1848 O O . ILE A 1 231 ? -16.555 -5.463 14.334 1.00 94.19 231 ILE A O 1
ATOM 1852 N N . PRO A 1 232 ? -17.760 -7.273 13.761 1.00 95.00 232 PRO A N 1
ATOM 1853 C CA . PRO A 1 232 ? -18.245 -7.507 15.117 1.00 95.00 232 PRO A CA 1
ATOM 1854 C C . PRO A 1 232 ? -17.117 -7.894 16.082 1.00 95.00 232 PRO A C 1
ATOM 1856 O O . PRO A 1 232 ? -16.190 -8.619 15.703 1.00 95.00 232 PRO A O 1
ATOM 1859 N N . ASP A 1 233 ? -17.253 -7.525 17.359 1.00 93.81 233 ASP A N 1
ATOM 1860 C CA . ASP A 1 233 ? -16.309 -7.871 18.437 1.00 93.81 233 ASP A CA 1
ATOM 1861 C C . ASP A 1 233 ? -15.991 -9.380 18.493 1.00 93.81 233 ASP A C 1
ATOM 1863 O O . ASP A 1 233 ? -14.848 -9.776 18.731 1.00 93.81 233 ASP A O 1
ATOM 1867 N N . GLN A 1 234 ? -16.986 -10.237 18.232 1.00 92.25 234 GLN A N 1
ATOM 1868 C CA . GLN A 1 234 ? -16.843 -11.699 18.229 1.00 92.25 234 GLN A CA 1
ATOM 1869 C C . GLN A 1 234 ? -15.944 -12.202 17.095 1.00 92.25 234 GLN A C 1
ATOM 1871 O O . GLN A 1 234 ? -15.355 -13.272 17.210 1.00 92.25 234 GLN A O 1
ATOM 1876 N N . THR A 1 235 ? -15.849 -11.446 16.000 1.00 92.00 235 THR A N 1
ATOM 1877 C CA . THR A 1 235 ? -14.956 -11.753 14.875 1.00 92.00 235 THR A CA 1
ATOM 1878 C C . THR A 1 235 ? -13.581 -11.138 15.100 1.00 92.00 235 THR A C 1
ATOM 1880 O O . THR A 1 235 ? -12.565 -11.775 14.823 1.00 92.00 235 THR A O 1
ATOM 1883 N N . LEU A 1 236 ? -13.534 -9.910 15.628 1.00 89.75 236 LEU A N 1
ATOM 1884 C CA . LEU A 1 236 ? -12.283 -9.205 15.891 1.00 89.75 236 LEU A CA 1
ATOM 1885 C C . LEU A 1 236 ? -11.454 -9.886 16.990 1.00 89.75 236 LEU A C 1
ATOM 1887 O O . LEU A 1 236 ? -10.223 -9.856 16.931 1.00 89.75 236 LEU A O 1
ATOM 1891 N N . LEU A 1 237 ? -12.123 -10.505 17.974 1.00 91.69 237 LEU A N 1
ATOM 1892 C CA . LEU A 1 237 ? -11.505 -11.229 19.093 1.00 91.69 237 LEU A CA 1
ATOM 1893 C C . LEU A 1 237 ? -10.411 -10.401 19.788 1.00 91.69 237 LEU A C 1
ATOM 1895 O O . LEU A 1 237 ? -9.344 -10.904 20.144 1.00 91.69 237 LEU A O 1
ATOM 1899 N N . SER A 1 238 ? -10.675 -9.104 19.957 1.00 94.56 238 SER A N 1
ATOM 1900 C CA . SER A 1 238 ? -9.750 -8.145 20.550 1.00 94.56 238 SER A CA 1
ATOM 1901 C C . SER A 1 238 ? -10.412 -7.416 21.706 1.00 94.56 238 SER A C 1
ATOM 1903 O O . SER A 1 238 ? -11.414 -6.732 21.529 1.00 94.56 238 SER A O 1
ATOM 1905 N N . VAL A 1 239 ? -9.804 -7.505 22.886 1.00 94.75 239 VAL A N 1
ATOM 1906 C CA . VAL A 1 239 ? -10.181 -6.698 24.051 1.00 94.75 239 VAL A CA 1
ATOM 1907 C C . VAL A 1 239 ? -9.785 -5.230 23.856 1.00 94.75 239 VAL A C 1
ATOM 1909 O O . VAL A 1 239 ? -10.458 -4.340 24.359 1.00 94.75 239 VAL A O 1
ATOM 1912 N N . LEU A 1 240 ? -8.707 -4.962 23.110 1.00 94.75 240 LEU A N 1
ATOM 1913 C CA . LEU A 1 240 ? -8.243 -3.593 22.849 1.00 94.75 240 LEU A CA 1
ATOM 1914 C C . LEU A 1 240 ? -9.053 -2.891 21.753 1.00 94.75 240 LEU A C 1
ATOM 1916 O O . L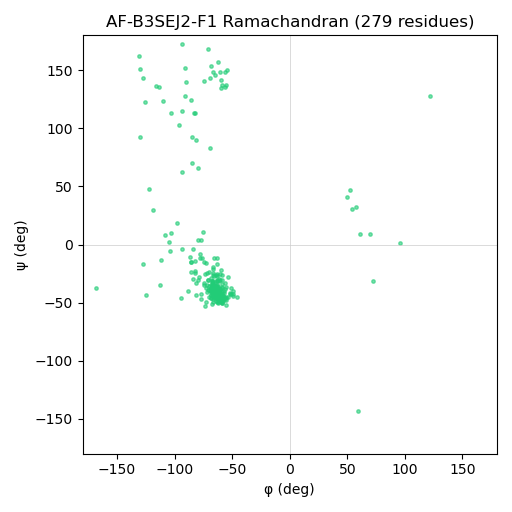EU A 1 240 ? -9.155 -1.671 21.766 1.00 94.75 240 LEU A O 1
ATOM 1920 N N . GLY A 1 241 ? -9.574 -3.654 20.791 1.00 94.25 241 GLY A N 1
ATOM 1921 C CA . GLY A 1 241 ? -10.314 -3.145 19.637 1.00 94.25 241 GLY A CA 1
ATOM 1922 C C . GLY A 1 241 ? -11.832 -3.194 19.791 1.00 94.25 241 GLY A C 1
ATOM 1923 O O . GLY A 1 241 ? -12.520 -3.175 18.779 1.00 94.25 241 GLY A O 1
ATOM 1924 N N . ARG A 1 242 ? -12.348 -3.317 21.019 1.00 94.94 242 ARG A N 1
ATOM 1925 C CA . ARG A 1 242 ? -13.792 -3.384 21.267 1.00 94.94 242 ARG A CA 1
ATOM 1926 C C . ARG A 1 242 ? -14.503 -2.135 20.768 1.00 94.94 242 ARG A C 1
ATOM 1928 O O . ARG A 1 242 ? -14.020 -1.025 20.992 1.00 94.94 242 ARG A O 1
ATOM 1935 N N . TYR A 1 243 ? -15.689 -2.331 20.205 1.00 95.19 243 TYR A N 1
ATOM 1936 C CA . TYR A 1 243 ? -16.518 -1.239 19.698 1.00 95.19 243 TYR A CA 1
ATOM 1937 C C . TYR A 1 243 ? -16.896 -0.202 20.773 1.00 95.19 243 TYR A C 1
ATOM 1939 O O . TYR A 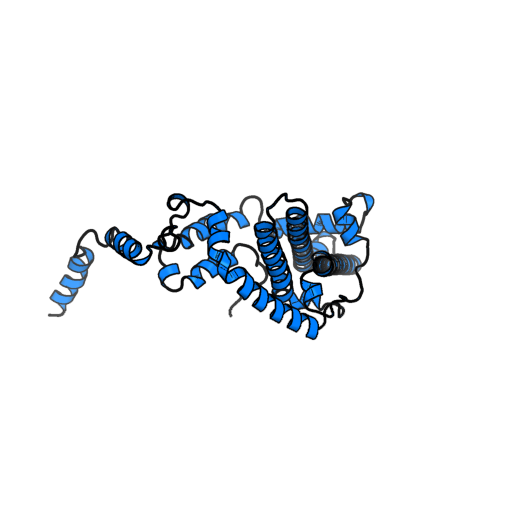1 243 ? -16.920 0.996 20.507 1.00 95.19 243 TYR A O 1
ATOM 1947 N N . ASP A 1 244 ? -17.162 -0.641 22.008 1.00 94.62 244 ASP A N 1
ATOM 1948 C CA . ASP A 1 244 ? -17.553 0.243 23.119 1.00 94.62 244 ASP A CA 1
ATOM 1949 C C . ASP A 1 244 ? -16.386 1.014 23.760 1.00 94.62 244 ASP A C 1
ATOM 1951 O O . ASP A 1 244 ? -16.611 1.929 24.553 1.00 94.62 244 ASP A O 1
ATOM 1955 N N . GLY A 1 245 ? -15.140 0.654 23.436 1.00 94.19 245 GLY A N 1
ATOM 1956 C CA . GLY A 1 245 ? -13.947 1.247 24.034 1.00 94.19 245 GLY A CA 1
ATOM 1957 C C . GLY A 1 245 ? -13.715 0.895 25.511 1.00 94.19 245 GLY A C 1
ATOM 1958 O O . GLY A 1 245 ? -12.806 1.465 26.119 1.00 94.19 245 GLY A O 1
ATOM 1959 N N . ASP A 1 246 ? -14.465 -0.047 26.102 1.00 95.50 246 ASP A N 1
ATOM 1960 C CA . ASP A 1 246 ? -14.287 -0.478 27.498 1.00 95.50 246 ASP A CA 1
ATOM 1961 C C . ASP A 1 246 ? -13.111 -1.459 27.645 1.00 95.50 246 ASP A C 1
ATOM 1963 O O . ASP A 1 246 ? -13.252 -2.649 27.934 1.00 95.50 246 ASP A O 1
ATOM 1967 N N . VAL A 1 247 ? -11.904 -0.956 27.388 1.00 95.88 247 VAL A N 1
ATOM 1968 C CA . VAL A 1 247 ? -10.697 -1.782 27.279 1.00 95.88 247 VAL A CA 1
ATOM 1969 C C . VAL A 1 247 ? -10.227 -2.296 28.641 1.00 95.88 247 VAL A C 1
ATOM 1971 O O . VAL A 1 247 ? -9.930 -3.480 28.792 1.00 95.88 247 VAL A O 1
ATOM 1974 N N . TYR A 1 248 ? -10.114 -1.421 29.642 1.00 94.62 248 TYR A N 1
ATOM 1975 C CA . TYR A 1 248 ? -9.423 -1.756 30.892 1.00 94.62 248 TYR A CA 1
ATOM 1976 C C . TYR A 1 248 ? -10.208 -2.730 31.771 1.00 94.62 248 TYR A C 1
ATOM 1978 O O . TYR A 1 248 ? -9.615 -3.671 32.305 1.00 94.62 248 TYR A O 1
ATOM 1986 N N . ASN A 1 249 ? -11.527 -2.553 31.881 1.00 95.94 249 ASN A N 1
ATOM 1987 C CA . ASN A 1 249 ? -12.364 -3.471 32.652 1.00 95.94 249 ASN A CA 1
ATOM 1988 C C . ASN A 1 249 ? -12.362 -4.858 32.006 1.00 95.94 249 ASN A C 1
ATOM 1990 O O . ASN A 1 249 ? -12.116 -5.860 32.678 1.00 95.94 249 ASN A O 1
ATOM 1994 N N . LYS A 1 250 ? -12.518 -4.914 30.679 1.00 95.06 250 LYS A N 1
ATOM 1995 C CA . LYS A 1 250 ? -12.519 -6.175 29.932 1.00 95.06 250 LYS A CA 1
ATOM 1996 C C . LYS A 1 250 ? -11.163 -6.862 29.932 1.00 95.06 250 LYS A C 1
ATOM 1998 O O . LYS A 1 250 ? -11.102 -8.085 29.992 1.00 95.06 250 LYS A O 1
ATOM 2003 N N . LEU A 1 251 ? -10.068 -6.106 29.935 1.00 95.38 251 LEU A N 1
ATOM 2004 C CA . LEU A 1 251 ? -8.731 -6.680 30.063 1.00 95.38 251 LEU A CA 1
ATOM 2005 C C . LEU A 1 251 ? -8.520 -7.316 31.441 1.00 95.38 251 LEU A C 1
ATOM 2007 O O . LEU A 1 251 ? -7.901 -8.377 31.538 1.00 95.38 251 LEU A O 1
ATOM 2011 N N . PHE A 1 252 ? -9.052 -6.700 32.496 1.00 94.88 252 PHE A N 1
ATOM 2012 C CA . PHE A 1 252 ? -9.004 -7.253 33.845 1.00 94.88 252 PHE A CA 1
ATOM 2013 C C . PHE A 1 252 ? -9.875 -8.508 33.992 1.00 94.88 252 PHE A C 1
ATOM 2015 O O . PHE A 1 252 ? -9.423 -9.498 34.568 1.00 94.88 252 PHE A O 1
ATOM 2022 N N . GLU A 1 253 ? -11.090 -8.499 33.440 1.00 94.50 253 GLU A N 1
ATOM 2023 C CA . GLU A 1 253 ? -11.963 -9.679 33.376 1.00 94.50 253 GLU A CA 1
ATOM 2024 C C . GLU A 1 253 ? -11.293 -10.827 32.612 1.00 94.50 253 GLU A C 1
ATOM 2026 O O . GLU A 1 253 ? -11.155 -11.925 33.148 1.00 94.50 253 GLU A O 1
ATOM 2031 N N . TRP A 1 254 ? -10.755 -10.548 31.421 1.00 93.88 254 TRP A N 1
ATOM 2032 C CA . TRP A 1 254 ? -10.025 -11.526 30.613 1.00 93.88 254 TRP A CA 1
ATOM 2033 C C . TRP A 1 254 ? -8.837 -12.134 31.370 1.00 93.88 254 TRP A C 1
ATOM 2035 O O . TRP A 1 254 ? -8.601 -13.342 31.320 1.00 93.88 254 TRP A O 1
ATOM 2045 N N . ALA A 1 255 ? -8.089 -11.312 32.115 1.00 93.88 255 ALA A N 1
ATOM 2046 C CA . ALA A 1 255 ? -6.971 -11.795 32.915 1.00 93.88 255 ALA A CA 1
ATOM 2047 C C . ALA A 1 255 ? -7.434 -12.730 34.044 1.00 93.88 255 ALA A C 1
ATOM 2049 O O . ALA A 1 255 ? -6.773 -13.736 34.298 1.00 93.88 255 ALA A O 1
ATOM 2050 N N . LYS A 1 256 ? -8.565 -12.451 34.705 1.00 93.31 256 LYS A N 1
ATOM 2051 C CA . LYS A 1 256 ? -9.120 -13.322 35.759 1.00 93.31 256 LYS A CA 1
ATOM 2052 C C . LYS A 1 256 ? -9.520 -14.699 35.237 1.00 93.31 256 LYS A C 1
ATOM 2054 O O . LYS A 1 256 ? -9.322 -15.686 35.938 1.00 93.31 256 LYS A O 1
ATOM 2059 N N . GLU A 1 257 ? -10.040 -14.767 34.018 1.00 92.12 257 GLU A N 1
ATOM 2060 C CA . GLU A 1 257 ? -10.478 -16.018 33.387 1.00 92.12 257 GLU A CA 1
ATOM 2061 C C . GLU A 1 257 ? -9.320 -16.890 32.879 1.00 92.12 257 GLU A C 1
ATOM 2063 O O . GLU A 1 257 ? -9.518 -18.061 32.538 1.00 92.12 257 GLU A O 1
ATOM 2068 N N . ALA A 1 258 ? -8.095 -16.353 32.842 1.00 90.06 258 ALA A N 1
ATOM 2069 C CA . ALA A 1 258 ? -6.932 -17.093 32.379 1.00 90.06 258 ALA A CA 1
ATOM 2070 C C . ALA A 1 258 ? -6.765 -18.413 33.167 1.00 90.06 258 ALA A C 1
ATOM 2072 O O . ALA A 1 258 ? -6.841 -18.408 34.399 1.00 90.06 258 ALA A O 1
ATOM 2073 N N . PRO A 1 259 ? -6.437 -19.548 32.507 1.00 89.31 259 PRO A N 1
ATOM 2074 C CA . PRO A 1 259 ? -6.311 -20.854 33.170 1.00 89.31 259 PRO A CA 1
ATOM 2075 C C . PRO A 1 259 ? -5.354 -20.859 34.367 1.00 89.31 259 PRO A C 1
ATOM 2077 O O . PRO A 1 259 ? -5.506 -21.636 35.305 1.00 89.31 259 PRO A O 1
ATOM 2080 N N . LEU A 1 260 ? -4.376 -19.959 34.317 1.00 86.50 260 LEU A N 1
ATOM 2081 C CA . LEU A 1 260 ? -3.360 -19.729 35.327 1.00 86.50 260 LEU A CA 1
ATOM 2082 C C . LEU A 1 260 ? -3.883 -19.171 36.657 1.00 86.50 260 LEU A C 1
ATOM 2084 O O . LEU A 1 260 ? -3.173 -19.283 37.655 1.00 86.50 260 LEU A O 1
ATOM 2088 N N . ASN A 1 261 ? -5.083 -18.591 36.656 1.00 88.94 261 ASN A N 1
ATOM 2089 C CA . ASN A 1 261 ? -5.711 -17.927 37.79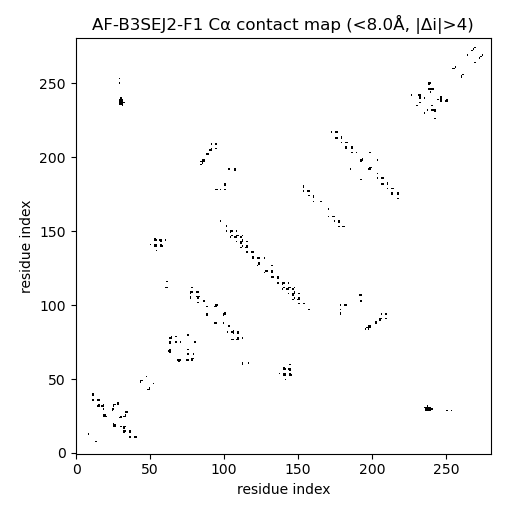8 1.00 88.94 261 ASN A CA 1
ATOM 2090 C C . ASN A 1 261 ? -6.883 -18.738 38.379 1.00 88.94 261 ASN A C 1
ATOM 2092 O O . ASN A 1 261 ? -7.583 -18.258 39.267 1.00 88.94 261 ASN A O 1
ATOM 2096 N N . LYS A 1 262 ? -7.083 -19.987 37.922 1.00 87.75 262 LYS A N 1
ATOM 2097 C CA . LYS A 1 262 ? -8.106 -20.902 38.464 1.00 87.75 262 LYS A CA 1
ATOM 2098 C C . LYS A 1 262 ? -7.895 -21.228 39.943 1.00 87.75 262 LYS A C 1
ATOM 2100 O O . LYS A 1 262 ? -8.858 -21.498 40.654 1.00 87.75 262 LYS A O 1
ATOM 2105 N N . THR A 1 263 ? -6.648 -21.222 40.402 1.00 86.50 263 THR A N 1
ATOM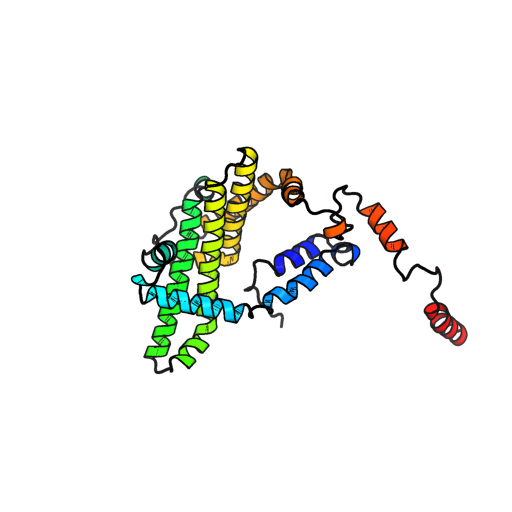 2106 C CA . THR A 1 263 ? -6.284 -21.381 41.811 1.00 86.50 263 THR A CA 1
ATOM 2107 C C . THR A 1 263 ? -5.366 -20.238 42.226 1.00 86.50 263 THR A C 1
ATOM 2109 O O . THR A 1 263 ? -4.518 -19.806 41.448 1.00 86.50 263 THR A O 1
ATOM 2112 N N . GLN A 1 264 ? -5.520 -19.757 43.463 1.00 81.75 264 GLN A N 1
ATOM 2113 C CA . GLN A 1 264 ? -4.668 -18.690 44.014 1.00 81.75 264 GLN A CA 1
ATOM 2114 C C . GLN A 1 264 ? -3.210 -19.146 44.162 1.00 81.75 264 GLN A C 1
ATOM 2116 O O . GLN A 1 264 ? -2.280 -18.386 43.911 1.00 81.75 264 GLN A O 1
ATOM 2121 N N . VAL A 1 265 ? -3.013 -20.415 44.527 1.00 81.56 265 VAL A N 1
ATOM 2122 C CA . VAL A 1 265 ? -1.697 -21.047 44.651 1.00 81.56 265 VAL A CA 1
ATOM 2123 C C . VAL A 1 265 ? -1.571 -22.125 43.586 1.00 81.56 265 VAL A C 1
ATOM 2125 O O . VAL A 1 265 ? -2.500 -22.903 43.349 1.00 81.56 265 VAL A O 1
ATOM 2128 N N . ARG A 1 266 ? -0.418 -22.172 42.918 1.00 77.75 266 ARG A N 1
ATOM 2129 C CA . ARG A 1 266 ? -0.135 -23.203 41.918 1.00 77.75 266 ARG A CA 1
ATOM 2130 C C . ARG A 1 266 ? 0.524 -24.402 42.569 1.00 77.75 266 ARG A C 1
ATOM 2132 O O . ARG A 1 266 ? 1.444 -24.247 43.361 1.00 77.75 266 ARG A O 1
ATOM 2139 N N . TYR A 1 267 ? 0.134 -25.591 42.131 1.00 74.06 267 TYR A N 1
ATOM 2140 C CA . TYR A 1 267 ? 0.744 -26.841 42.580 1.00 74.06 267 TYR A CA 1
ATOM 2141 C C . TYR A 1 267 ? 2.267 -26.871 42.358 1.00 74.06 267 TYR A C 1
ATOM 2143 O O . TYR A 1 267 ? 3.011 -27.299 43.229 1.00 74.06 267 TYR A O 1
ATOM 2151 N N . LEU A 1 268 ? 2.750 -26.323 41.235 1.00 71.31 268 LEU A N 1
ATOM 2152 C CA . LEU A 1 268 ? 4.189 -26.204 40.967 1.00 71.31 268 LEU A CA 1
ATOM 2153 C C . LEU A 1 268 ? 4.907 -25.298 41.984 1.00 71.31 268 LEU A C 1
ATOM 2155 O O . LEU A 1 268 ? 6.076 -25.518 42.275 1.00 71.31 268 LEU A O 1
ATOM 2159 N N . LEU A 1 269 ? 4.210 -24.294 42.524 1.00 70.69 269 LEU A N 1
ATOM 2160 C CA . LEU A 1 269 ? 4.749 -23.427 43.567 1.00 70.69 269 LEU A CA 1
ATOM 2161 C C . LEU A 1 269 ? 4.961 -24.231 44.854 1.00 70.69 269 LEU A C 1
ATOM 2163 O O . LEU A 1 269 ? 6.046 -24.197 45.408 1.00 70.69 269 LEU A O 1
ATOM 2167 N N . VAL A 1 270 ? 3.966 -25.026 45.251 1.00 70.38 270 VAL A N 1
ATOM 2168 C CA . VAL A 1 270 ? 4.045 -25.909 46.425 1.00 70.38 270 VAL A CA 1
ATOM 2169 C C . VAL A 1 270 ? 5.178 -26.925 46.260 1.00 70.38 270 VAL A C 1
ATOM 2171 O O . VAL A 1 270 ? 6.026 -27.072 47.123 1.00 70.38 270 VAL A O 1
ATOM 2174 N N . VAL A 1 271 ? 5.270 -27.594 45.110 1.00 72.31 271 VAL A N 1
ATOM 2175 C CA . VAL A 1 271 ? 6.281 -28.647 44.914 1.00 72.31 271 VAL A CA 1
ATOM 2176 C C . VAL A 1 271 ? 7.702 -28.095 44.797 1.00 72.31 271 VAL A C 1
ATOM 2178 O O . VAL A 1 271 ? 8.635 -28.714 45.290 1.00 72.31 271 VAL A O 1
ATOM 2181 N N . VAL A 1 272 ? 7.907 -26.963 44.124 1.00 73.69 272 VAL A N 1
ATOM 2182 C CA . VAL A 1 272 ? 9.264 -26.457 43.858 1.00 73.69 272 VAL A CA 1
ATOM 2183 C C . VAL A 1 272 ? 9.701 -25.462 44.921 1.00 73.69 272 VAL A C 1
ATOM 2185 O O . VAL A 1 272 ? 10.822 -25.550 45.409 1.00 73.69 272 VAL A O 1
ATOM 2188 N N . ILE A 1 273 ? 8.838 -24.516 45.286 1.00 69.19 273 ILE A N 1
ATOM 2189 C CA . ILE A 1 273 ? 9.197 -23.465 46.237 1.00 69.19 273 ILE A CA 1
ATOM 2190 C C . ILE A 1 273 ? 9.182 -24.014 47.660 1.00 69.19 273 ILE A C 1
ATOM 2192 O O . ILE A 1 273 ? 10.153 -23.760 48.364 1.00 69.19 273 ILE A O 1
ATOM 2196 N N . ASP A 1 274 ? 8.203 -24.833 48.065 1.00 65.94 274 ASP A N 1
ATOM 2197 C CA . ASP A 1 274 ? 8.234 -25.388 49.428 1.00 65.94 274 ASP A CA 1
ATOM 2198 C C . ASP A 1 274 ? 9.385 -26.385 49.589 1.00 65.94 274 ASP A C 1
ATOM 2200 O O . ASP A 1 274 ? 10.063 -26.352 50.608 1.00 65.94 274 ASP A O 1
ATOM 2204 N N . CYS A 1 275 ? 9.714 -27.200 48.577 1.00 61.59 275 CYS A N 1
ATOM 2205 C CA . CYS A 1 275 ? 10.920 -28.033 48.645 1.00 61.59 275 CYS A CA 1
ATOM 2206 C C . CYS A 1 275 ? 12.201 -27.191 48.736 1.00 61.59 275 CYS A C 1
ATOM 2208 O O . CYS A 1 275 ? 13.082 -27.520 49.521 1.00 61.59 275 CYS A O 1
ATOM 2210 N N . VAL A 1 276 ? 12.321 -26.094 47.985 1.00 66.38 276 VAL A N 1
ATOM 2211 C CA . VAL A 1 276 ? 13.505 -25.220 48.050 1.00 66.38 276 VAL A CA 1
ATOM 2212 C C . VAL A 1 276 ? 13.587 -24.474 49.386 1.00 66.38 276 VAL A C 1
ATOM 2214 O O . VAL A 1 276 ? 14.670 -24.387 49.954 1.00 66.38 276 VAL A O 1
ATOM 2217 N N . PHE A 1 277 ? 12.470 -23.984 49.926 1.00 63.66 277 PHE A N 1
ATOM 2218 C CA . PHE A 1 277 ? 12.437 -23.317 51.231 1.00 63.66 277 PHE A CA 1
ATOM 2219 C C . PHE A 1 277 ? 12.662 -24.286 52.397 1.00 63.66 277 PHE A C 1
ATOM 2221 O O . PHE A 1 277 ? 13.333 -23.912 53.350 1.00 63.66 277 PHE A O 1
ATOM 2228 N N . VAL A 1 278 ? 12.166 -25.526 52.320 1.00 6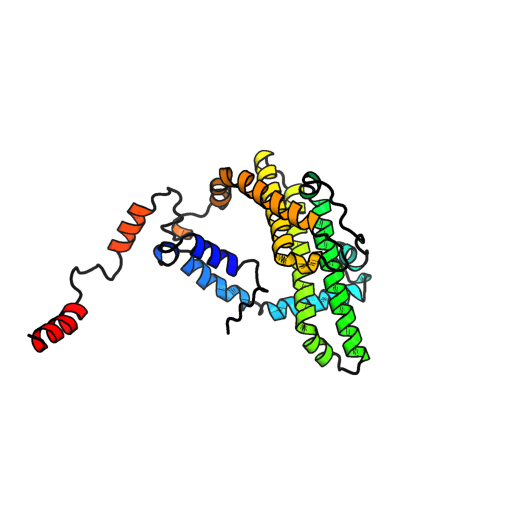4.31 278 VAL A N 1
ATOM 2229 C CA . VAL A 1 278 ? 12.401 -26.564 53.342 1.00 64.31 278 VAL A CA 1
ATOM 2230 C C . VAL A 1 278 ? 13.848 -27.069 53.323 1.00 64.31 278 VAL A C 1
ATOM 2232 O O . VAL A 1 278 ? 14.364 -27.434 54.369 1.00 64.31 278 VAL A O 1
ATOM 2235 N N . TYR A 1 279 ? 14.522 -27.082 52.167 1.00 54.62 279 TYR A N 1
ATOM 2236 C CA . TYR A 1 279 ? 15.936 -27.482 52.072 1.00 54.62 279 TYR A CA 1
ATOM 2237 C C . TYR A 1 279 ? 16.941 -26.343 52.336 1.00 54.62 279 TYR A C 1
ATOM 2239 O O . TYR A 1 279 ? 18.124 -26.626 52.517 1.00 54.62 279 TYR A O 1
ATOM 2247 N N . LEU A 1 280 ? 16.507 -25.077 52.321 1.00 54.00 280 LEU A N 1
ATOM 2248 C CA . LEU A 1 280 ? 17.351 -23.898 52.588 1.00 54.00 280 LEU A CA 1
ATOM 2249 C C . LEU A 1 280 ? 17.149 -23.285 53.988 1.00 54.00 280 LEU A C 1
ATOM 2251 O O . LEU A 1 280 ? 17.872 -22.346 54.325 1.00 54.00 280 LEU A O 1
ATOM 2255 N N . ALA A 1 281 ? 16.185 -23.780 54.770 1.00 53.28 281 ALA A N 1
ATOM 2256 C CA . ALA A 1 281 ? 15.954 -23.418 56.173 1.00 53.28 281 ALA A CA 1
ATOM 2257 C C . ALA A 1 281 ? 16.607 -24.436 57.118 1.00 53.28 281 ALA A C 1
ATOM 2259 O O . ALA A 1 281 ? 17.115 -23.996 58.173 1.00 53.28 281 ALA A O 1
#

Secondary structure (DSSP, 8-state):
-----TT--SSHHHHHHHHHHTGGGGGSGGGSHHHHHHHHHGGGTTTS-HHHHHHHHHHHHHHHHH-GGGS-HHHHHHHHSPPPSS----SGGGGG-HHHHHHHHHHHHHHHHHHHHHHHHHHHHTT--HHHHHHHTHHHHHHHHHHHHHHHHHHHHHHHHHH----HHHHHHHHHHHHHHHHHHHHHTHHHHSGGGSS-HHHHHHHHHHHHHHHHHHTTTHHHHHHTT---HHHH--STT-TT--HHHHHHHHHHHSGGGSSSS-HHHIIIIIHHHHHH-

InterPro domains:
  IPR002655 Acyl-CoA oxidase, C-terminal [PF01756] (98-265)
  IPR012258 Acyl-CoA oxidase [PTHR10909] (17-266)
  IPR036250 Acyl-CoA dehydrogenase-like, C-terminal [SSF47203] (17-67)
  IPR036250 Acyl-CoA dehydrogenase-like, C-terminal [SSF47203] (93-267)
  IPR055060 Acyl-CoA oxidase, C-alpha1 domain [PF22924] (17-62)

pLDDT: mean 88.6, std 12.8, range [26.19, 97.25]